Protein AF-A0A8J5MY14-F1 (afdb_monomer_lite)

Foldseek 3Di:
DAEDEPPDDPDPPWDKDKDKDADPDPDPVRRGWIKIWIDTPPWIKIWICDDDPHPPVLVPDWDWDWDADPVVRDIDTDTDRYTYIYTDDDDPPDPPPVVCVVPVVDDPVRVVLVCCCVPNDPVSVVVSVVVQCVVDPDPCSNDPCCVQANPVNLVLCLVVLVCVLVPDDDDPPFAPLLVLLLVLLNPDPDPVSSSVLSSLSLLLRQLLLVLPDDQVCQFPDDLPDCSRPPDGSSSSVCLQVQQWDDDPSTTGGDPVSSVVSLVSSVSSSCVSNVNDDDPVSSCVSNVDDPVVVVVVVVVVD

InterPro domains:
  IPR009668 RNA polymerase I associated factor, A49-like [PF06870] (19-132)
  IPR009668 RNA polymerase I associated factor, A49-like [PF06870] (135-294)
  IPR009668 RNA polymerase I associated factor, A49-like [PTHR14440] (135-290)

Radius of gyration: 32.99 Å; chains: 1; bounding box: 88×39×82 Å

Secondary structure (DSSP, 8-state):
-EEEETTS-PPTT---EEEEEE---S-TTTTT-EEEEEE-SS-EEEEESSSTTS-TTTTT--EEEEEE-TTT--EEEEEE-EEEEEEEPPPP--S-HHHHHHHHSS-HHHHHHHHHHHHS-HHHHHHHHHHHHHH-SSHHHHS-HHHHS-HHHHGGGHHHHHHHHTTPPPPTTS-HHHHHHHHHHHT-S-HHHHHHHHHHHHHHHHHHHHHTS-HHHHHT--TTSSSSTT--HHHHHHHHHHH-EEETTEEE--HHHHHHHHHHHHHHHHHHTTT---HHHHHHHTT--HHHHHHHHHTT-

Organism: Homarus americanus (NCBI:txid6706)

pLDDT: mean 80.28, std 12.72, range [31.98, 94.75]

Sequence (301 aa):
FLVTFANGQPVEGAHLSGTLHQNITRDRRHQHKRILEIETPGLNYDGTNFGKEVSSLSAKQSVFLGILNKATGKMRLIETSSYCVHPVLESTKTTKALLKKSSDLLTFAEKQEAITSAFGSKRAQQSVNRRKLYQASRPEDVYQLESIAPDNFLAYMEDSARELLDGKDPDPKSTLLFKELLAVAKLEEDEENQVRLTCLALYVEYLVTFLNMKGRDIQHMKVKDKNLQGCPPMIKRHILDEYTHNHLNKRVRSSQNEDRAMCCAMVLSLIASKYQLSLSTLLSSLMVTRDKSNLKFQSAR

Structure (mmCIF, N/CA/C/O backbone):
data_AF-A0A8J5MY14-F1
#
_entry.id   AF-A0A8J5MY14-F1
#
loop_
_atom_site.group_PDB
_atom_site.id
_atom_site.type_symbol
_atom_site.label_atom_id
_atom_site.label_alt_id
_atom_site.label_comp_id
_atom_site.label_asym_id
_atom_site.label_entity_id
_atom_site.label_seq_id
_atom_site.pdbx_PDB_ins_code
_atom_site.Cartn_x
_atom_site.Cartn_y
_atom_site.Cartn_z
_atom_site.occupancy
_atom_site.B_iso_or_equiv
_atom_site.auth_seq_id
_atom_site.auth_comp_id
_atom_site.auth_asym_id
_atom_site.auth_atom_id
_atom_site.pdbx_PDB_model_num
ATOM 1 N N . PHE A 1 1 ? 36.583 -2.867 -43.797 1.00 72.69 1 PHE A N 1
ATOM 2 C CA . PHE A 1 1 ? 36.019 -3.219 -42.478 1.00 72.69 1 PHE A CA 1
ATOM 3 C C . PHE A 1 1 ? 35.765 -4.718 -42.461 1.00 72.69 1 PHE A C 1
ATOM 5 O O . PHE A 1 1 ? 35.614 -5.298 -43.528 1.00 72.69 1 PHE A O 1
ATOM 12 N N . LEU A 1 2 ? 35.811 -5.344 -41.289 1.00 80.81 2 LEU A N 1
ATOM 13 C CA . LEU A 1 2 ? 35.534 -6.764 -41.085 1.00 80.81 2 LEU A CA 1
ATOM 14 C C . LEU A 1 2 ? 34.120 -6.900 -40.515 1.00 80.81 2 LEU A C 1
ATOM 16 O O . LEU A 1 2 ? 33.727 -6.092 -39.676 1.00 80.81 2 LEU A O 1
ATOM 20 N N . VAL A 1 3 ? 33.354 -7.872 -40.999 1.00 82.81 3 VAL A N 1
ATOM 21 C CA . VAL A 1 3 ? 31.950 -8.053 -40.621 1.00 82.81 3 VAL A CA 1
ATOM 22 C C . VAL A 1 3 ? 31.755 -9.463 -40.099 1.00 82.81 3 VAL A C 1
ATOM 24 O O . VAL A 1 3 ? 32.137 -10.426 -40.762 1.00 82.81 3 VAL A O 1
ATOM 27 N N . THR A 1 4 ? 31.125 -9.570 -38.938 1.00 85.25 4 THR A N 1
ATO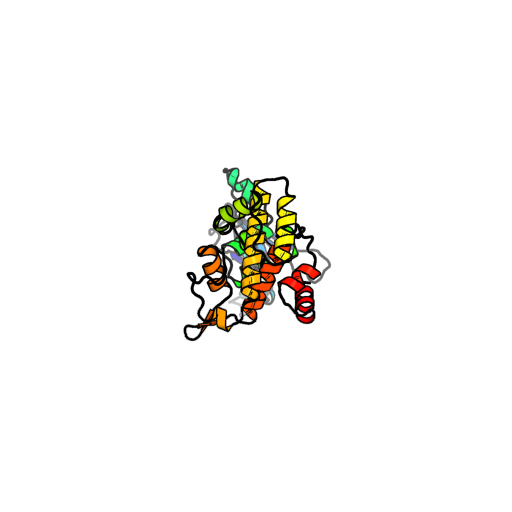M 28 C CA . THR A 1 4 ? 30.641 -10.828 -38.378 1.00 85.25 4 THR A CA 1
ATOM 29 C C . THR A 1 4 ? 29.120 -10.791 -38.380 1.00 85.25 4 THR A C 1
ATOM 31 O O . THR A 1 4 ? 28.527 -9.895 -37.784 1.00 85.25 4 THR A O 1
ATOM 34 N N . PHE A 1 5 ? 28.486 -11.753 -39.042 1.00 85.12 5 PHE A N 1
ATOM 35 C CA . PHE A 1 5 ? 27.031 -11.876 -39.068 1.00 85.12 5 PHE A CA 1
ATOM 36 C C . PHE A 1 5 ? 26.559 -12.666 -37.846 1.00 85.12 5 PHE A C 1
ATOM 38 O O . PHE A 1 5 ? 27.056 -13.759 -37.566 1.00 85.12 5 PHE A O 1
ATOM 45 N N . ALA A 1 6 ? 25.607 -12.111 -37.102 1.00 80.06 6 ALA A N 1
ATOM 46 C CA . ALA A 1 6 ? 24.917 -12.841 -36.053 1.00 80.06 6 ALA A CA 1
ATOM 47 C C . ALA A 1 6 ? 23.881 -13.791 -36.675 1.00 80.06 6 ALA A C 1
ATOM 49 O O . ALA A 1 6 ? 23.175 -13.428 -37.615 1.00 80.06 6 ALA A O 1
ATOM 50 N N . ASN A 1 7 ? 23.753 -14.993 -36.105 1.00 78.12 7 ASN A N 1
ATOM 51 C CA . ASN A 1 7 ? 22.746 -15.997 -36.477 1.00 78.12 7 ASN A CA 1
ATOM 52 C C . ASN A 1 7 ? 22.864 -16.573 -37.904 1.00 78.12 7 ASN A C 1
ATOM 54 O O . ASN A 1 7 ? 21.860 -16.968 -38.491 1.00 78.12 7 ASN A O 1
ATOM 58 N N . GLY A 1 8 ? 24.078 -16.669 -38.449 1.00 72.94 8 GLY A N 1
ATOM 59 C CA . GLY A 1 8 ? 24.342 -17.358 -39.715 1.00 72.94 8 GLY A CA 1
ATOM 60 C C . GLY A 1 8 ? 25.432 -16.681 -40.538 1.00 72.94 8 GLY A C 1
ATOM 61 O O . GLY A 1 8 ? 26.072 -15.739 -40.080 1.00 72.94 8 GLY A O 1
ATOM 62 N N . GLN A 1 9 ? 25.641 -17.168 -41.758 1.00 76.75 9 GLN A N 1
ATOM 63 C CA . GLN A 1 9 ? 26.493 -16.531 -42.761 1.00 76.75 9 GLN A CA 1
ATOM 64 C C . GLN A 1 9 ? 25.669 -16.282 -44.030 1.00 76.75 9 GLN A C 1
ATOM 66 O O . GLN A 1 9 ? 24.779 -17.084 -44.329 1.00 76.75 9 GLN A O 1
ATOM 71 N N . PRO A 1 10 ? 25.933 -15.196 -44.777 1.00 75.31 10 PRO A N 1
ATOM 72 C CA . PRO A 1 10 ? 25.314 -14.998 -46.078 1.00 75.31 10 PRO A CA 1
ATOM 73 C C . PRO A 1 10 ? 25.648 -16.155 -47.023 1.00 75.31 10 PRO A C 1
ATOM 75 O O . PRO A 1 10 ? 26.717 -16.758 -46.920 1.00 75.31 10 PRO A O 1
ATOM 78 N N . VAL A 1 11 ? 24.741 -16.445 -47.955 1.00 75.75 11 VAL A N 1
ATOM 79 C CA . VAL A 1 11 ? 24.935 -17.504 -48.954 1.00 75.75 11 VAL A CA 1
ATOM 80 C C . VAL A 1 11 ? 26.185 -17.209 -49.784 1.00 75.75 11 VAL A C 1
ATOM 82 O O . VAL A 1 11 ? 26.399 -16.080 -50.231 1.00 75.75 11 VAL A O 1
ATOM 85 N N . GLU A 1 12 ? 27.017 -18.228 -49.983 1.00 72.06 12 GLU A N 1
ATOM 86 C CA . GLU A 1 12 ? 28.260 -18.118 -50.741 1.00 72.06 12 GLU A CA 1
ATOM 87 C C . GLU A 1 12 ? 27.964 -17.658 -52.182 1.00 72.06 12 GLU A C 1
ATOM 89 O O . GLU A 1 12 ? 27.142 -18.248 -52.881 1.00 72.06 12 GLU A O 1
ATOM 94 N N . GLY A 1 13 ? 28.579 -16.549 -52.607 1.00 70.00 13 GLY A N 1
ATOM 95 C CA . GLY A 1 13 ? 28.317 -15.922 -53.910 1.00 70.00 13 GLY A CA 1
ATOM 96 C C . GLY A 1 13 ? 27.154 -14.919 -53.948 1.00 70.00 13 GLY A C 1
ATOM 97 O O . GLY A 1 13 ? 26.895 -14.347 -55.006 1.00 70.00 13 GLY A O 1
ATOM 98 N N . ALA A 1 14 ? 26.471 -14.655 -52.827 1.00 75.19 14 ALA A N 1
ATOM 99 C CA . ALA A 1 14 ? 25.468 -13.595 -52.760 1.00 75.19 14 ALA A CA 1
ATOM 100 C C . ALA A 1 14 ? 26.104 -12.209 -52.958 1.00 75.19 14 ALA A C 1
ATOM 102 O O . ALA A 1 14 ? 27.166 -11.903 -52.409 1.00 75.19 14 ALA A O 1
ATOM 103 N N . HIS A 1 15 ? 25.430 -11.344 -53.719 1.00 79.12 15 HIS A N 1
ATOM 104 C CA . HIS A 1 15 ? 25.835 -9.949 -53.827 1.00 79.12 15 HIS A CA 1
ATOM 105 C C . HIS A 1 15 ? 25.500 -9.229 -52.517 1.00 79.12 15 HIS A C 1
ATOM 107 O O . HIS A 1 15 ? 24.331 -9.083 -52.166 1.00 79.12 15 HIS A O 1
ATOM 113 N N . LEU A 1 16 ? 26.538 -8.829 -51.784 1.00 82.44 16 LEU A N 1
ATOM 114 C CA . LEU A 1 16 ? 26.425 -8.041 -50.562 1.00 82.44 16 LEU A CA 1
ATOM 115 C C . LEU A 1 16 ? 26.725 -6.583 -50.903 1.00 82.44 16 LEU A C 1
ATOM 117 O O . LEU A 1 16 ? 27.841 -6.268 -51.324 1.00 82.44 16 LEU A O 1
ATOM 121 N N . SER A 1 17 ? 25.743 -5.707 -50.709 1.00 84.00 17 SER A N 1
ATOM 122 C CA . SER A 1 17 ? 25.947 -4.258 -50.750 1.00 84.00 17 SER A CA 1
ATOM 123 C C . SER A 1 17 ? 26.007 -3.737 -49.321 1.00 84.00 17 SER A C 1
ATOM 125 O O . SER A 1 17 ? 25.250 -4.193 -48.470 1.00 84.00 17 SER A O 1
ATOM 127 N N . GLY A 1 18 ? 26.935 -2.827 -49.028 1.00 84.69 18 GLY A N 1
ATOM 128 C CA . GLY A 1 18 ? 27.126 -2.308 -47.678 1.00 84.69 18 GLY A CA 1
ATOM 129 C C . GLY A 1 18 ? 27.282 -0.796 -47.658 1.00 84.69 18 GLY A C 1
ATOM 130 O O . GLY A 1 18 ? 28.153 -0.258 -48.345 1.00 84.69 18 GLY A O 1
ATOM 131 N N . THR A 1 19 ? 26.499 -0.125 -46.817 1.00 88.50 19 THR A N 1
ATOM 132 C CA . THR A 1 19 ? 26.551 1.324 -46.606 1.00 88.50 19 THR A CA 1
ATOM 133 C C . THR A 1 19 ? 27.098 1.624 -45.213 1.00 88.50 19 THR A C 1
ATOM 135 O O . THR A 1 19 ? 26.605 1.126 -44.203 1.00 88.50 19 THR A O 1
ATOM 138 N N . LEU A 1 20 ? 28.152 2.443 -45.141 1.00 86.81 20 LEU A N 1
ATOM 139 C CA . LEU A 1 20 ? 28.759 2.864 -43.877 1.00 86.81 20 LEU A CA 1
ATOM 140 C C . LEU A 1 20 ? 28.371 4.309 -43.561 1.00 86.81 20 LEU A C 1
ATOM 142 O O . LEU A 1 20 ? 28.872 5.248 -44.181 1.00 86.81 20 LEU A O 1
ATOM 146 N N . HIS A 1 21 ? 27.558 4.493 -42.529 1.00 86.44 21 HIS A N 1
ATOM 147 C CA . HIS A 1 21 ? 27.204 5.803 -42.003 1.00 86.44 21 HIS A CA 1
ATOM 148 C C . HIS A 1 21 ? 28.199 6.219 -40.922 1.00 86.44 21 HIS A C 1
ATOM 150 O O . HIS A 1 21 ? 28.467 5.480 -39.970 1.00 86.44 21 HIS A O 1
ATOM 156 N N . GLN A 1 22 ? 28.747 7.424 -41.055 1.00 83.12 22 GLN A N 1
ATOM 157 C CA . GLN A 1 22 ? 29.682 7.996 -40.090 1.00 83.12 22 GLN A CA 1
ATOM 158 C C . GLN A 1 22 ? 29.102 9.264 -39.477 1.00 83.12 22 GLN A C 1
ATOM 160 O O . GLN A 1 22 ? 28.495 10.084 -40.164 1.00 83.12 22 GLN A O 1
ATOM 165 N N . ASN A 1 23 ? 29.301 9.433 -38.174 1.00 79.56 23 ASN A N 1
ATOM 166 C CA . ASN A 1 23 ? 28.853 10.624 -37.476 1.00 79.56 23 ASN A CA 1
ATOM 167 C C . ASN A 1 23 ? 29.799 11.814 -37.749 1.00 79.56 23 ASN A C 1
ATOM 169 O O . ASN A 1 23 ? 30.994 11.734 -37.479 1.00 79.56 23 ASN A O 1
ATOM 173 N N . ILE A 1 24 ? 29.253 12.927 -38.253 1.00 79.75 24 ILE A N 1
ATOM 174 C CA . ILE A 1 24 ? 30.007 14.133 -38.660 1.00 79.75 24 ILE A CA 1
ATOM 175 C C . ILE A 1 24 ? 30.064 15.188 -37.523 1.00 79.75 24 ILE A C 1
ATOM 177 O O . ILE A 1 24 ? 30.570 16.296 -37.692 1.00 79.75 24 ILE A O 1
ATOM 181 N N . THR A 1 25 ? 29.552 14.880 -36.327 1.00 78.25 25 THR A N 1
ATOM 182 C CA . THR A 1 25 ? 29.465 15.851 -35.221 1.00 78.25 25 THR A CA 1
ATOM 183 C C . THR A 1 25 ? 30.854 16.274 -34.725 1.00 78.25 25 THR A C 1
ATOM 185 O O . THR A 1 25 ? 31.768 15.460 -34.615 1.00 78.25 25 THR A O 1
ATOM 188 N N . ARG A 1 26 ? 30.998 17.555 -34.349 1.00 70.44 26 ARG A N 1
ATOM 189 C CA . ARG A 1 26 ? 32.242 18.127 -33.788 1.00 70.44 26 ARG A CA 1
ATOM 190 C C . ARG A 1 26 ? 32.577 17.643 -32.371 1.00 70.44 26 ARG A C 1
ATOM 192 O O . ARG A 1 26 ? 33.677 17.895 -31.886 1.00 70.44 26 ARG A O 1
ATOM 199 N N . ASP A 1 27 ? 31.644 16.975 -31.695 1.00 73.25 27 ASP A N 1
ATOM 200 C CA . ASP A 1 27 ? 31.877 16.421 -30.366 1.00 73.25 27 ASP A CA 1
ATOM 201 C C . ASP A 1 27 ? 32.759 15.168 -30.459 1.00 73.25 27 ASP A C 1
ATOM 203 O O . ASP A 1 27 ? 32.353 14.122 -30.981 1.00 73.25 27 ASP A O 1
ATOM 207 N N . ARG A 1 28 ? 33.968 15.263 -29.892 1.00 65.06 28 ARG A N 1
ATOM 208 C CA . ARG A 1 28 ? 34.953 14.172 -29.824 1.00 65.06 28 ARG A CA 1
ATOM 209 C C . ARG A 1 28 ? 34.384 12.886 -29.219 1.00 65.06 28 ARG A C 1
ATOM 211 O O . ARG A 1 28 ? 34.843 11.803 -29.565 1.00 65.06 28 ARG A O 1
ATOM 218 N N . ARG A 1 29 ? 33.367 12.971 -28.353 1.00 64.12 29 ARG A N 1
ATOM 219 C CA . ARG A 1 29 ? 32.731 11.792 -27.734 1.00 64.12 29 ARG A CA 1
ATOM 220 C C . ARG A 1 29 ? 31.854 10.995 -28.702 1.00 64.12 29 ARG A C 1
ATOM 222 O O . ARG A 1 29 ? 31.466 9.867 -28.395 1.00 64.12 29 ARG A O 1
ATOM 229 N N . HIS A 1 30 ? 31.473 11.573 -29.838 1.00 68.38 30 HIS A N 1
ATOM 230 C CA . HIS A 1 30 ? 30.531 10.975 -30.791 1.00 68.38 30 HIS A CA 1
ATOM 231 C C . HIS A 1 30 ? 31.095 10.834 -32.205 1.00 68.38 30 HIS A C 1
ATOM 233 O O . HIS A 1 30 ? 30.511 10.119 -33.014 1.00 68.38 30 HIS A O 1
ATOM 239 N N . GLN A 1 31 ? 32.262 11.422 -32.467 1.00 67.12 31 GLN A N 1
ATOM 240 C CA . GLN A 1 31 ? 32.950 11.404 -33.758 1.00 67.12 31 GLN A CA 1
ATOM 241 C C . GLN A 1 31 ? 33.277 9.992 -34.282 1.00 67.12 31 GLN A C 1
ATOM 243 O O . GLN A 1 31 ? 33.350 9.771 -35.487 1.00 67.12 31 GLN A O 1
ATOM 248 N N . HIS A 1 32 ? 33.449 9.009 -33.394 1.00 70.25 32 HIS A N 1
ATOM 249 C CA . HIS A 1 32 ? 33.768 7.628 -33.775 1.00 70.25 32 HIS A CA 1
ATOM 250 C C . HIS A 1 32 ? 32.542 6.712 -33.897 1.00 70.25 32 HIS A C 1
ATOM 252 O O . HIS A 1 32 ? 32.707 5.521 -34.160 1.00 70.25 32 HIS A O 1
ATOM 258 N N . LYS A 1 33 ? 31.321 7.240 -33.727 1.00 79.56 33 LYS A N 1
ATOM 259 C CA . LYS A 1 33 ? 30.085 6.466 -33.893 1.00 79.56 33 LYS A CA 1
ATOM 260 C C . LYS A 1 33 ? 29.837 6.182 -35.372 1.00 79.56 33 LYS A C 1
ATOM 262 O O . LYS A 1 33 ? 29.755 7.107 -36.183 1.00 79.56 33 LYS A O 1
ATOM 267 N N . ARG A 1 34 ? 29.721 4.902 -35.710 1.00 83.31 34 ARG A N 1
ATOM 268 C CA . ARG A 1 34 ? 29.511 4.398 -37.066 1.00 83.31 34 ARG A CA 1
ATOM 269 C C . ARG A 1 34 ? 28.417 3.338 -37.068 1.00 83.31 34 ARG A C 1
ATOM 271 O O . ARG A 1 34 ? 28.304 2.565 -36.115 1.00 83.31 34 ARG A O 1
ATOM 278 N N . ILE A 1 35 ? 27.639 3.326 -38.142 1.00 86.81 35 ILE A N 1
ATOM 279 C CA . ILE A 1 35 ? 26.590 2.340 -38.410 1.00 86.81 35 ILE A CA 1
ATOM 280 C C . ILE A 1 35 ? 26.918 1.702 -39.754 1.00 86.81 35 ILE A C 1
ATOM 282 O O . ILE A 1 35 ? 27.208 2.417 -40.712 1.00 86.81 35 ILE A O 1
ATOM 286 N N . LEU A 1 36 ? 26.916 0.378 -39.805 1.00 87.38 36 LEU A N 1
ATOM 287 C CA . LEU A 1 36 ? 27.081 -0.396 -41.022 1.00 87.38 36 LEU A CA 1
ATOM 288 C C . LEU A 1 36 ? 25.749 -1.066 -41.343 1.00 87.38 36 LEU A C 1
ATOM 290 O O . LEU A 1 36 ? 25.237 -1.822 -40.523 1.00 87.38 36 LEU A O 1
ATOM 294 N N . GLU A 1 37 ? 25.225 -0.794 -42.526 1.00 89.62 37 GLU A N 1
ATOM 295 C CA . GLU A 1 37 ? 24.048 -1.452 -43.078 1.00 89.62 37 GLU A CA 1
ATOM 296 C C . GLU A 1 37 ? 24.497 -2.357 -44.221 1.00 89.62 37 GLU A C 1
ATOM 298 O O . GLU A 1 37 ? 25.334 -1.958 -45.033 1.00 89.62 37 GLU A O 1
ATOM 303 N N . ILE A 1 38 ? 24.001 -3.590 -44.254 1.00 88.38 38 ILE A N 1
ATOM 304 C CA . ILE A 1 38 ? 24.310 -4.570 -45.293 1.00 88.38 38 ILE A CA 1
ATOM 305 C C . ILE A 1 38 ? 23.001 -5.078 -45.870 1.00 88.38 38 ILE A C 1
ATOM 307 O O . ILE A 1 38 ? 22.198 -5.701 -45.176 1.00 88.38 38 ILE A O 1
ATOM 311 N N . GLU A 1 39 ? 22.827 -4.847 -47.160 1.00 85.94 39 GLU A N 1
ATOM 312 C CA . GLU A 1 39 ? 21.693 -5.317 -47.933 1.00 85.94 39 GLU A CA 1
ATOM 313 C C . GLU A 1 39 ? 22.050 -6.657 -48.575 1.00 85.94 39 GLU A C 1
ATOM 315 O O . GLU A 1 39 ? 23.078 -6.805 -49.250 1.00 85.94 39 GLU A O 1
ATOM 320 N N . THR A 1 40 ? 21.187 -7.647 -48.359 1.00 82.94 40 THR A N 1
ATOM 321 C CA . THR A 1 40 ? 21.233 -8.935 -49.054 1.00 82.94 40 THR A CA 1
ATOM 322 C C . THR A 1 40 ? 19.898 -9.167 -49.766 1.00 82.94 40 THR A C 1
ATOM 324 O O . THR A 1 40 ? 18.894 -8.583 -49.359 1.00 82.94 40 THR A O 1
ATOM 327 N N . PRO A 1 41 ? 19.823 -10.041 -50.789 1.00 78.81 41 PRO A N 1
ATOM 328 C CA . PRO A 1 41 ? 18.595 -10.239 -51.568 1.00 78.81 41 PRO A CA 1
ATOM 329 C C . PRO A 1 41 ? 17.345 -10.628 -50.762 1.00 78.81 41 PRO A C 1
ATOM 331 O O . PRO A 1 41 ? 16.236 -10.459 -51.259 1.00 78.81 41 PRO A O 1
ATOM 334 N N . GLY A 1 42 ? 17.506 -11.182 -49.555 1.00 76.12 42 GLY A N 1
ATOM 335 C CA . GLY A 1 42 ? 16.386 -11.627 -48.720 1.00 76.12 42 GLY A CA 1
ATOM 336 C C . GLY A 1 42 ? 16.291 -10.972 -47.344 1.00 76.12 42 GLY A C 1
ATOM 337 O O . GLY A 1 42 ? 15.268 -11.137 -46.685 1.00 76.12 42 GLY A O 1
ATOM 338 N N . LEU A 1 43 ? 17.335 -10.279 -46.876 1.00 82.56 43 LEU A N 1
ATOM 339 C CA . LEU A 1 43 ? 17.375 -9.737 -45.518 1.00 82.56 43 LEU A CA 1
ATOM 340 C C . LEU A 1 43 ? 18.382 -8.594 -45.388 1.00 82.56 43 LEU A C 1
ATOM 342 O O . LEU A 1 43 ? 19.498 -8.679 -45.905 1.00 82.56 43 LEU A O 1
ATOM 346 N N . ASN A 1 44 ? 18.013 -7.567 -44.633 1.00 87.19 44 ASN A N 1
ATOM 347 C CA . ASN A 1 44 ? 18.917 -6.477 -44.290 1.00 87.19 44 ASN A CA 1
ATOM 348 C C . ASN A 1 44 ? 19.564 -6.748 -42.937 1.00 87.19 44 ASN A C 1
ATOM 350 O O . ASN A 1 44 ? 18.944 -7.323 -42.042 1.00 87.19 44 ASN A O 1
ATOM 354 N N . TYR A 1 45 ? 20.813 -6.332 -42.790 1.00 87.88 45 TYR A N 1
ATOM 355 C CA . TYR A 1 45 ? 21.558 -6.452 -41.549 1.00 87.88 45 TYR A CA 1
ATOM 356 C C . TYR A 1 45 ? 22.072 -5.086 -41.119 1.00 87.88 45 TYR A C 1
ATOM 358 O O . TYR A 1 45 ? 22.594 -4.340 -41.946 1.00 87.88 45 TYR A O 1
ATOM 366 N N . ASP A 1 46 ? 21.993 -4.786 -39.828 1.00 88.56 46 ASP A N 1
ATOM 367 C CA . ASP A 1 46 ? 22.544 -3.567 -39.254 1.00 88.56 46 ASP A CA 1
ATOM 368 C C . ASP A 1 46 ? 23.551 -3.875 -38.143 1.00 88.56 46 ASP A C 1
ATOM 370 O O . ASP A 1 46 ? 23.474 -4.865 -37.419 1.00 88.56 46 ASP A O 1
ATOM 374 N N . GLY A 1 47 ? 24.579 -3.044 -38.040 1.00 86.12 47 GLY A N 1
ATOM 375 C CA . GLY A 1 47 ? 25.602 -3.166 -37.014 1.00 86.12 47 GLY A CA 1
ATOM 376 C C . GLY A 1 47 ? 26.066 -1.801 -36.558 1.00 86.12 47 GLY A C 1
ATOM 377 O O . GLY A 1 47 ? 26.281 -0.890 -37.357 1.00 86.12 47 GLY A O 1
ATOM 378 N N . THR A 1 48 ? 26.265 -1.654 -35.254 1.00 85.06 48 THR A N 1
ATOM 379 C CA . THR A 1 48 ? 26.758 -0.412 -34.656 1.00 85.06 48 THR A CA 1
ATOM 380 C C . THR A 1 48 ? 28.035 -0.674 -33.870 1.00 85.06 48 THR A C 1
ATOM 382 O O . THR A 1 48 ? 28.259 -1.767 -33.356 1.00 85.06 48 THR A O 1
ATOM 385 N N . ASN A 1 49 ? 28.909 0.331 -33.782 1.00 77.44 49 ASN A N 1
ATOM 386 C CA . ASN A 1 49 ? 30.116 0.271 -32.946 1.00 77.44 49 ASN A CA 1
ATOM 387 C C . ASN A 1 49 ? 29.965 1.039 -31.616 1.00 77.44 49 ASN A C 1
ATOM 389 O O . ASN A 1 49 ? 30.951 1.307 -30.930 1.00 77.44 49 ASN A O 1
ATOM 393 N N . PHE A 1 50 ? 28.736 1.414 -31.255 1.00 72.69 50 PHE A N 1
ATOM 394 C CA . PHE A 1 50 ? 28.390 2.146 -30.041 1.00 72.69 50 PHE A CA 1
ATOM 395 C C . PHE A 1 50 ? 27.094 1.602 -29.429 1.00 72.69 50 PHE A C 1
ATOM 397 O O . PHE A 1 50 ? 26.280 1.006 -30.116 1.00 72.69 50 PHE A O 1
ATOM 404 N N . GLY A 1 51 ? 26.859 1.872 -28.145 1.00 70.81 51 GLY A N 1
ATOM 405 C CA . GLY A 1 51 ? 25.651 1.420 -27.446 1.00 70.81 51 GLY A CA 1
ATOM 406 C C . GLY A 1 51 ? 25.912 0.239 -26.514 1.00 70.81 51 GLY A C 1
ATOM 407 O O . GLY A 1 51 ? 27.046 -0.204 -26.356 1.00 70.81 51 GLY A O 1
ATOM 408 N N . LYS A 1 52 ? 24.859 -0.222 -25.828 1.00 62.12 52 LYS A N 1
ATOM 409 C CA . LYS A 1 52 ? 24.958 -1.254 -24.778 1.00 62.12 52 LYS A CA 1
ATOM 410 C C . LYS A 1 52 ? 25.183 -2.666 -25.325 1.00 62.12 52 LYS A C 1
ATOM 412 O O . LYS A 1 52 ? 25.632 -3.524 -24.576 1.00 62.12 52 LYS A O 1
ATOM 417 N N . GLU A 1 53 ? 24.865 -2.886 -26.597 1.00 60.44 53 GLU A N 1
ATOM 418 C CA . GLU A 1 53 ? 24.979 -4.192 -27.259 1.00 60.44 53 GLU A CA 1
ATOM 419 C C . GLU A 1 53 ? 26.384 -4.459 -27.808 1.00 60.44 53 GLU A C 1
ATOM 421 O O . GLU A 1 53 ? 26.750 -5.599 -28.082 1.00 60.44 53 GLU A O 1
ATOM 426 N N . VAL A 1 54 ? 27.213 -3.419 -27.910 1.00 64.31 54 VAL A N 1
ATOM 427 C CA . VAL A 1 54 ? 28.596 -3.557 -28.357 1.00 64.31 54 VAL A CA 1
ATOM 428 C C . VAL A 1 54 ? 29.444 -4.048 -27.197 1.00 64.31 54 VAL A C 1
ATOM 430 O O . VAL A 1 54 ? 29.523 -3.404 -26.147 1.00 64.31 54 VAL A O 1
ATOM 433 N N . SER A 1 55 ? 30.100 -5.194 -27.390 1.00 58.19 55 SER A N 1
ATOM 434 C CA . SER A 1 55 ? 31.000 -5.748 -26.382 1.00 58.19 55 SER A CA 1
ATOM 435 C C . SER A 1 55 ? 32.058 -4.705 -25.990 1.00 58.19 55 SER A C 1
ATOM 437 O O . SER A 1 55 ? 32.679 -4.063 -26.843 1.00 58.19 55 SER A O 1
ATOM 439 N N . SER A 1 56 ? 32.284 -4.523 -24.686 1.00 54.78 56 SER A N 1
ATOM 440 C CA . SER A 1 56 ? 33.257 -3.544 -24.168 1.00 54.78 56 SER A CA 1
ATOM 441 C C . SER A 1 56 ? 34.695 -3.810 -24.641 1.00 54.78 56 SER A C 1
ATOM 443 O O . SER A 1 56 ? 35.537 -2.911 -24.598 1.00 54.78 56 SER A O 1
ATOM 445 N N . LEU A 1 57 ? 34.960 -5.030 -25.119 1.00 51.28 57 LEU A N 1
ATOM 446 C CA . LEU A 1 57 ? 36.216 -5.480 -25.713 1.00 51.28 57 LEU A CA 1
ATOM 447 C C . LEU A 1 57 ? 36.422 -4.906 -27.124 1.00 51.28 57 LEU A C 1
ATOM 449 O O . LEU A 1 57 ? 37.502 -4.396 -27.415 1.00 51.28 57 LEU A O 1
ATOM 453 N N . SER A 1 58 ? 35.386 -4.896 -27.970 1.00 55.16 58 SER A N 1
ATOM 454 C CA . SER A 1 58 ? 35.473 -4.362 -29.339 1.00 55.16 58 SER A CA 1
ATOM 455 C C . SER A 1 58 ? 35.697 -2.847 -29.385 1.00 55.16 58 SER A C 1
ATOM 457 O O . SER A 1 58 ? 36.288 -2.347 -30.335 1.00 55.16 58 SER A O 1
ATOM 459 N N . ALA A 1 59 ? 35.281 -2.106 -28.353 1.00 57.22 59 ALA A N 1
ATOM 460 C CA . ALA A 1 59 ? 35.454 -0.652 -28.293 1.00 57.22 59 ALA A CA 1
ATOM 461 C C . ALA A 1 59 ? 36.899 -0.194 -27.990 1.00 57.22 59 ALA A C 1
ATOM 463 O O . ALA A 1 59 ? 37.209 0.982 -28.170 1.00 57.22 59 ALA A O 1
ATOM 464 N N . LYS A 1 60 ? 37.779 -1.087 -27.505 1.00 58.62 60 LYS A N 1
ATOM 465 C CA . LYS A 1 60 ? 39.159 -0.756 -27.085 1.00 58.62 60 LYS A CA 1
ATOM 466 C C . LYS A 1 60 ? 40.252 -1.488 -27.871 1.00 58.62 60 LYS A C 1
ATOM 468 O O . LYS A 1 60 ? 41.428 -1.277 -27.591 1.00 58.62 60 LYS A O 1
ATOM 473 N N . GLN A 1 61 ? 39.889 -2.356 -28.812 1.00 64.75 61 GLN A N 1
ATOM 474 C CA . GLN A 1 61 ? 40.841 -3.159 -29.578 1.00 64.75 61 GLN A CA 1
ATOM 475 C C . GLN A 1 61 ? 40.974 -2.630 -31.009 1.00 64.75 61 GLN A C 1
ATOM 477 O O . GLN A 1 61 ? 39.993 -2.573 -31.748 1.00 64.75 61 GLN A O 1
ATOM 482 N N . SER A 1 62 ? 42.197 -2.280 -31.412 1.00 70.19 62 SER A N 1
ATOM 483 C CA . SER A 1 62 ? 42.533 -2.029 -32.817 1.00 70.19 62 SER A CA 1
ATOM 484 C C . SER A 1 62 ? 42.742 -3.363 -33.530 1.00 70.19 62 SER A C 1
ATOM 486 O O . SER A 1 62 ? 43.585 -4.163 -33.122 1.00 70.19 62 SER A O 1
ATOM 488 N N . VAL A 1 63 ? 41.972 -3.614 -34.589 1.00 78.12 63 VAL A N 1
ATOM 489 C CA . VAL A 1 63 ? 42.091 -4.826 -35.408 1.00 78.12 63 VAL A CA 1
ATOM 490 C C . VAL A 1 63 ? 42.932 -4.503 -36.639 1.00 78.12 63 VAL A C 1
ATOM 492 O O . VAL A 1 63 ? 42.681 -3.519 -37.331 1.00 78.12 63 VAL A O 1
ATOM 495 N N . PHE A 1 64 ? 43.919 -5.346 -36.940 1.00 83.56 64 PHE A N 1
ATOM 496 C CA . PHE A 1 64 ? 44.752 -5.217 -38.134 1.00 83.56 64 PHE A CA 1
ATOM 497 C C . PHE A 1 64 ? 44.582 -6.443 -39.028 1.00 83.56 64 PHE A C 1
ATOM 499 O O . PHE A 1 64 ? 44.684 -7.578 -38.569 1.00 83.56 64 PHE A O 1
ATOM 506 N N . LEU A 1 65 ? 44.351 -6.213 -40.318 1.00 87.19 65 LEU A N 1
ATOM 507 C CA . LEU A 1 65 ? 44.375 -7.244 -41.346 1.00 87.19 65 LEU A CA 1
ATOM 508 C C . LEU A 1 65 ? 45.800 -7.358 -41.897 1.00 87.19 65 LEU A C 1
ATOM 510 O O . LEU A 1 65 ? 46.310 -6.417 -42.507 1.00 87.19 65 LEU A O 1
ATOM 514 N N . GLY A 1 66 ? 46.445 -8.501 -41.674 1.00 88.94 66 GLY A N 1
ATOM 515 C CA . GLY A 1 66 ? 47.773 -8.804 -42.207 1.00 88.94 66 GLY A CA 1
ATOM 516 C C . GLY A 1 66 ? 47.688 -9.548 -43.538 1.00 88.94 66 GLY A C 1
ATOM 517 O O . GLY A 1 66 ? 47.183 -10.665 -43.587 1.00 88.94 66 GLY A O 1
ATOM 518 N N . ILE A 1 67 ? 48.216 -8.960 -44.612 1.00 92.19 67 ILE A N 1
ATOM 519 C CA . ILE A 1 67 ? 48.384 -9.620 -45.913 1.00 92.19 67 ILE A CA 1
ATOM 520 C C . ILE A 1 67 ? 49.860 -9.990 -46.069 1.00 92.19 67 ILE A C 1
ATOM 522 O O . ILE A 1 67 ? 50.708 -9.115 -46.255 1.00 92.19 67 ILE A O 1
ATOM 526 N N . LEU A 1 68 ? 50.173 -11.284 -45.978 1.00 91.94 68 LEU A N 1
ATOM 527 C CA . LEU A 1 68 ? 51.534 -11.812 -46.101 1.00 91.94 68 LEU A CA 1
ATOM 528 C C . LEU A 1 68 ? 51.813 -12.277 -47.533 1.00 91.94 68 LEU A C 1
ATOM 530 O O . LEU A 1 68 ? 51.155 -13.184 -48.042 1.00 91.94 68 LEU A O 1
ATOM 534 N N . ASN A 1 69 ? 52.843 -11.714 -48.161 1.00 93.38 69 ASN A N 1
ATOM 535 C CA . ASN A 1 69 ? 53.361 -12.241 -49.415 1.00 93.38 69 ASN A CA 1
ATOM 536 C C . ASN A 1 69 ? 54.393 -13.342 -49.122 1.00 93.38 69 ASN A C 1
ATOM 538 O O . ASN A 1 69 ? 55.527 -13.058 -48.738 1.00 93.38 69 ASN A O 1
ATOM 542 N N . LYS A 1 70 ? 53.998 -14.602 -49.345 1.00 92.75 70 LYS A N 1
ATOM 543 C CA . LYS A 1 70 ? 54.833 -15.788 -49.080 1.00 92.75 70 LYS A CA 1
ATOM 544 C C . LYS A 1 70 ? 56.139 -15.820 -49.885 1.00 92.75 70 LYS A C 1
ATOM 546 O O . LYS A 1 70 ? 57.115 -16.368 -49.394 1.00 92.75 70 LYS A O 1
ATOM 551 N N . ALA A 1 71 ? 56.174 -15.229 -51.083 1.00 90.12 71 ALA A N 1
ATOM 552 C CA . ALA A 1 71 ? 57.358 -15.234 -51.947 1.00 90.12 71 ALA A CA 1
ATOM 553 C C . ALA A 1 71 ? 58.413 -14.195 -51.530 1.00 90.12 71 ALA A C 1
ATOM 555 O O . ALA A 1 71 ? 59.602 -14.411 -51.728 1.00 90.12 71 ALA A O 1
ATOM 556 N N . THR A 1 72 ? 57.992 -13.065 -50.950 1.00 90.62 72 THR A N 1
ATOM 557 C CA . THR A 1 72 ? 58.908 -11.978 -50.538 1.00 90.62 72 THR A CA 1
ATOM 558 C C . THR A 1 72 ? 59.132 -11.902 -49.028 1.00 90.62 72 THR A C 1
ATOM 560 O O . THR A 1 72 ? 59.965 -11.118 -48.580 1.00 90.62 72 THR A O 1
ATOM 563 N N . GLY A 1 73 ? 58.363 -12.652 -48.232 1.00 91.44 73 GLY A N 1
ATOM 564 C CA . GLY A 1 73 ? 58.394 -12.612 -46.767 1.00 91.44 73 GLY A CA 1
ATOM 565 C C . GLY A 1 73 ? 57.850 -11.315 -46.152 1.00 91.44 73 GLY A C 1
ATOM 566 O O . GLY A 1 73 ? 57.882 -11.153 -44.936 1.00 91.44 73 GLY A O 1
ATOM 567 N N . LYS A 1 74 ? 57.346 -10.376 -46.965 1.00 91.50 74 LYS A N 1
ATOM 568 C CA . LYS A 1 74 ? 56.850 -9.074 -46.500 1.00 91.50 74 LYS A CA 1
ATOM 569 C C . LYS A 1 74 ? 55.362 -9.136 -46.156 1.00 91.50 74 LYS A C 1
ATOM 571 O O . LYS A 1 74 ? 54.560 -9.682 -46.916 1.00 91.50 74 LYS A O 1
ATOM 576 N N . MET A 1 75 ? 54.992 -8.515 -45.038 1.00 92.81 75 MET A N 1
ATOM 577 C CA . MET A 1 75 ? 53.612 -8.401 -44.562 1.00 92.81 75 MET A CA 1
ATOM 578 C C . MET A 1 75 ? 53.129 -6.952 -44.649 1.00 92.81 75 MET A C 1
ATOM 580 O O . MET A 1 75 ? 53.817 -6.035 -44.206 1.00 92.81 75 MET A O 1
ATOM 584 N N . ARG A 1 76 ? 51.930 -6.742 -45.197 1.00 91.69 76 ARG A N 1
ATOM 585 C CA . ARG A 1 76 ? 51.221 -5.457 -45.156 1.00 91.69 76 ARG A CA 1
ATOM 586 C C . ARG A 1 76 ? 50.142 -5.523 -44.083 1.00 91.69 76 ARG A C 1
ATOM 588 O O . ARG A 1 76 ? 49.286 -6.397 -44.149 1.00 91.69 76 ARG A O 1
ATOM 595 N N . LEU A 1 77 ? 50.184 -4.605 -43.122 1.00 89.44 77 LEU A N 1
ATOM 596 C CA . LEU A 1 77 ? 49.159 -4.454 -42.089 1.00 89.44 77 LEU A CA 1
ATOM 597 C C . LEU A 1 77 ? 48.196 -3.338 -42.492 1.00 89.44 77 LEU A C 1
ATOM 599 O O . LEU A 1 77 ? 48.630 -2.240 -42.837 1.00 89.44 77 LEU A O 1
ATOM 603 N N . ILE A 1 78 ? 46.898 -3.623 -42.453 1.00 87.19 78 ILE A N 1
ATOM 604 C CA . ILE A 1 78 ? 45.828 -2.664 -42.730 1.00 87.19 78 ILE A CA 1
ATOM 605 C C . ILE A 1 78 ? 44.973 -2.550 -41.473 1.00 87.19 78 ILE A C 1
ATOM 607 O O . ILE A 1 78 ? 44.339 -3.525 -41.071 1.00 87.19 78 ILE A O 1
ATOM 611 N N . GLU A 1 79 ? 44.948 -1.375 -40.848 1.00 81.56 79 GLU A N 1
ATOM 612 C CA . GLU A 1 79 ? 44.030 -1.112 -39.737 1.00 81.56 79 GLU A CA 1
ATOM 613 C C . GLU A 1 79 ? 42.579 -1.206 -40.233 1.00 81.56 79 GLU A C 1
ATOM 615 O O . GLU A 1 79 ? 42.201 -0.600 -41.238 1.00 81.56 79 GLU A O 1
ATOM 620 N N . THR A 1 80 ? 41.758 -2.001 -39.550 1.00 80.25 80 THR A N 1
ATOM 621 C CA . THR A 1 80 ? 40.366 -2.254 -39.922 1.00 80.25 80 THR A CA 1
ATOM 622 C C . THR A 1 80 ? 39.467 -2.161 -38.695 1.00 80.25 80 THR A C 1
ATOM 624 O O . THR A 1 80 ? 39.875 -2.404 -37.565 1.00 80.25 80 THR A O 1
ATOM 627 N N . SER A 1 81 ? 38.207 -1.806 -38.922 1.00 76.69 81 SER A N 1
ATOM 628 C CA . SER A 1 81 ? 37.165 -1.865 -37.892 1.00 76.69 81 SER A CA 1
ATOM 629 C C . SER A 1 81 ? 36.376 -3.157 -38.054 1.00 76.69 81 SER A C 1
ATOM 631 O O . SER A 1 81 ? 36.081 -3.541 -39.187 1.00 76.69 81 SER A O 1
ATOM 633 N N . SER A 1 82 ? 36.059 -3.814 -36.939 1.00 78.50 82 SER A N 1
ATOM 634 C CA . SER A 1 82 ? 35.191 -4.993 -36.897 1.00 78.50 82 SER A CA 1
ATOM 635 C C . SER A 1 82 ? 33.773 -4.585 -36.492 1.00 78.50 82 SER A C 1
ATOM 637 O O . SER A 1 82 ? 33.616 -3.811 -35.547 1.00 78.50 82 SER A O 1
ATOM 639 N N . TYR A 1 83 ? 32.762 -5.089 -37.198 1.00 80.50 83 TYR A N 1
ATOM 640 C CA . TYR A 1 83 ? 31.343 -4.868 -36.914 1.00 80.50 83 TYR A CA 1
ATOM 641 C C . TYR A 1 83 ? 30.644 -6.213 -36.737 1.00 80.50 83 TYR A C 1
ATOM 643 O O . TYR A 1 83 ? 30.787 -7.101 -37.575 1.00 80.50 83 TYR A O 1
ATOM 651 N N . CYS A 1 84 ? 29.867 -6.350 -35.665 1.00 82.38 84 CYS A N 1
ATOM 652 C CA . CYS A 1 84 ? 28.886 -7.422 -35.544 1.00 82.38 84 CYS A CA 1
ATOM 653 C C . CYS A 1 84 ? 27.558 -6.892 -36.084 1.00 82.38 84 CYS A C 1
ATOM 655 O O . CYS A 1 84 ? 27.092 -5.856 -35.608 1.00 82.38 84 CYS A O 1
ATOM 657 N N . VAL A 1 85 ? 26.997 -7.558 -37.092 1.00 86.19 85 VAL A N 1
ATOM 658 C CA . VAL A 1 85 ? 25.732 -7.162 -37.723 1.00 86.19 85 VAL A CA 1
ATOM 659 C C . VAL A 1 85 ? 24.626 -8.153 -37.374 1.00 86.19 85 VAL A C 1
ATOM 661 O O . VAL A 1 85 ? 24.858 -9.364 -37.333 1.00 86.19 85 VAL A O 1
ATOM 664 N N . HIS A 1 86 ? 23.426 -7.643 -37.126 1.00 86.19 86 HIS A N 1
ATOM 665 C CA . HIS A 1 86 ? 22.245 -8.404 -36.739 1.00 86.19 86 HIS A CA 1
ATOM 666 C C . HIS A 1 86 ? 21.173 -8.316 -37.828 1.00 86.19 86 HIS A C 1
ATOM 668 O O . HIS A 1 86 ? 21.094 -7.304 -38.518 1.00 86.19 86 HIS A O 1
ATOM 674 N N . PRO A 1 87 ? 20.367 -9.372 -38.027 1.00 86.00 87 PRO A N 1
ATOM 675 C CA . PRO A 1 87 ? 19.291 -9.338 -39.006 1.00 86.00 87 PRO A CA 1
ATOM 676 C C . PRO A 1 87 ? 18.205 -8.347 -38.577 1.00 86.00 87 PRO A C 1
ATOM 678 O O . PRO A 1 87 ? 17.616 -8.485 -37.502 1.00 86.00 87 PRO A O 1
ATOM 681 N N . VAL A 1 88 ? 17.903 -7.388 -39.446 1.00 84.25 88 VAL A N 1
ATOM 682 C CA . VAL A 1 88 ? 16.796 -6.450 -39.277 1.00 84.25 88 VAL A CA 1
ATOM 683 C C . VAL A 1 88 ? 15.525 -7.145 -39.741 1.00 84.25 88 VAL A C 1
ATOM 685 O O . VAL A 1 88 ? 15.258 -7.286 -40.934 1.00 84.25 88 VAL A O 1
ATOM 688 N N . LEU A 1 89 ? 14.736 -7.614 -38.779 1.00 79.81 89 LEU A N 1
ATOM 689 C CA . LEU A 1 89 ? 13.412 -8.158 -39.049 1.00 79.81 89 LEU A CA 1
ATOM 690 C C . LEU A 1 89 ? 12.419 -7.002 -39.130 1.00 79.81 89 LEU A C 1
ATOM 692 O O . LEU A 1 89 ? 12.250 -6.255 -38.163 1.00 79.81 89 LEU A O 1
ATOM 696 N N . GLU A 1 90 ? 11.727 -6.866 -40.261 1.00 71.88 90 GLU A N 1
ATOM 697 C CA . GLU A 1 90 ? 10.591 -5.955 -40.325 1.00 71.88 90 GLU A CA 1
ATOM 698 C C . GLU A 1 90 ? 9.570 -6.355 -39.260 1.00 71.88 90 GLU A C 1
ATOM 700 O O . GLU A 1 90 ? 9.165 -7.516 -39.154 1.00 71.88 90 GLU A O 1
ATOM 705 N N . SER A 1 91 ? 9.148 -5.384 -38.449 1.00 63.19 91 SER A N 1
ATOM 706 C CA . SER A 1 91 ? 8.111 -5.618 -37.450 1.00 63.19 91 SER A CA 1
ATOM 707 C C . SER A 1 91 ? 6.870 -6.199 -38.132 1.00 63.19 91 SER A C 1
ATOM 709 O O . SER A 1 91 ? 6.260 -5.558 -38.993 1.00 63.19 91 SER A O 1
ATOM 711 N N . THR A 1 92 ? 6.498 -7.427 -37.766 1.00 55.69 92 THR A N 1
ATOM 712 C CA . THR A 1 92 ? 5.308 -8.075 -38.315 1.00 55.69 92 THR A CA 1
ATOM 713 C C . THR A 1 92 ? 4.104 -7.192 -38.018 1.00 55.69 92 THR A C 1
ATOM 715 O O . THR A 1 92 ? 3.752 -6.978 -36.856 1.00 55.69 92 THR A O 1
ATOM 718 N N . LYS A 1 93 ? 3.457 -6.668 -39.062 1.00 56.03 93 LYS A N 1
ATOM 719 C CA . LYS A 1 93 ? 2.194 -5.941 -38.925 1.00 56.03 93 LYS A CA 1
ATOM 720 C C . LYS A 1 93 ? 1.129 -6.943 -38.485 1.00 56.03 93 LYS A C 1
ATOM 722 O O . LYS A 1 93 ? 0.511 -7.608 -39.308 1.00 56.03 93 LYS A O 1
ATOM 727 N N . THR A 1 94 ? 0.926 -7.070 -37.178 1.00 54.06 94 THR A N 1
ATOM 728 C CA . THR A 1 94 ? -0.093 -7.955 -36.613 1.00 54.06 94 THR A CA 1
ATOM 729 C C . THR A 1 94 ? -1.471 -7.557 -37.151 1.00 54.06 94 THR A C 1
ATOM 731 O O . THR A 1 94 ? -1.889 -6.405 -37.020 1.00 54.06 94 THR A O 1
ATOM 734 N N . THR A 1 95 ? -2.190 -8.509 -37.747 1.00 59.94 95 THR A N 1
ATOM 735 C CA . THR A 1 95 ? -3.562 -8.334 -38.265 1.00 59.94 95 THR A CA 1
ATOM 736 C C . THR A 1 95 ? -4.617 -8.281 -37.155 1.00 59.94 95 THR A C 1
ATOM 738 O O . THR A 1 95 ? -5.747 -7.857 -37.381 1.00 59.94 95 THR A O 1
ATOM 741 N N . LYS A 1 96 ? -4.256 -8.661 -35.924 1.00 64.38 96 LYS A N 1
ATOM 742 C CA . LYS A 1 96 ? -5.125 -8.573 -34.743 1.00 64.38 96 LYS A CA 1
ATOM 743 C C . LYS A 1 96 ? -5.090 -7.165 -34.138 1.00 64.38 96 LYS A C 1
ATOM 745 O O . LYS A 1 96 ? -4.174 -6.821 -33.392 1.00 64.38 96 LYS A O 1
ATOM 750 N N . ALA A 1 97 ? -6.133 -6.381 -34.408 1.00 61.59 97 ALA A N 1
ATOM 751 C CA . ALA A 1 97 ? -6.307 -5.005 -33.925 1.00 61.59 97 ALA A CA 1
ATOM 752 C C . ALA A 1 97 ? -6.225 -4.849 -32.389 1.00 61.59 97 ALA A C 1
ATOM 754 O O . ALA A 1 97 ? -5.782 -3.812 -31.899 1.00 61.59 97 ALA A O 1
ATOM 755 N N . LEU A 1 98 ? -6.606 -5.882 -31.628 1.00 59.84 98 LEU A N 1
ATOM 756 C CA . LEU A 1 98 ? -6.557 -5.879 -30.160 1.00 59.84 98 LEU A CA 1
ATOM 757 C C . LEU A 1 98 ? -5.122 -5.859 -29.606 1.00 59.84 98 LEU A C 1
ATOM 759 O O . LEU A 1 98 ? -4.866 -5.173 -28.622 1.00 59.84 98 LEU A O 1
ATOM 763 N N . LEU A 1 99 ? -4.177 -6.543 -30.263 1.00 56.97 99 LEU A N 1
ATOM 764 C CA . LEU A 1 99 ? -2.771 -6.573 -29.835 1.00 56.97 99 LEU A CA 1
ATOM 765 C C . LEU A 1 99 ? -2.044 -5.265 -30.170 1.00 56.97 99 LEU A C 1
ATOM 767 O O . LEU A 1 99 ? -1.239 -4.799 -29.365 1.00 56.97 99 LEU A O 1
ATOM 771 N N . LYS A 1 100 ? -2.392 -4.636 -31.302 1.00 57.44 100 LYS A N 1
ATOM 772 C CA . LYS A 1 100 ? -1.894 -3.304 -31.683 1.00 57.44 100 LYS A CA 1
ATOM 773 C C . LYS A 1 100 ? -2.265 -2.228 -30.667 1.00 57.44 100 LYS A C 1
ATOM 775 O O . LYS A 1 100 ? -1.419 -1.434 -30.279 1.00 57.44 100 LYS A O 1
ATOM 780 N N . LYS A 1 101 ? -3.509 -2.231 -30.172 1.00 58.22 101 LYS A N 1
ATOM 781 C CA . LYS A 1 101 ? -3.938 -1.262 -29.150 1.00 58.22 101 LYS A CA 1
ATOM 782 C C . LYS A 1 101 ? -3.116 -1.381 -27.862 1.00 58.22 101 LYS A C 1
ATOM 784 O O . LYS A 1 101 ? -2.735 -0.364 -27.305 1.00 58.22 101 LYS A O 1
ATOM 789 N N . SER A 1 102 ? -2.784 -2.594 -27.416 1.00 57.09 102 SER A N 1
ATOM 790 C CA . SER A 1 102 ? -1.935 -2.782 -26.228 1.00 57.09 102 SER A CA 1
ATOM 791 C C . SER A 1 102 ? -0.448 -2.496 -26.469 1.00 57.09 102 SER A C 1
ATOM 793 O O . SER A 1 102 ? 0.245 -2.072 -25.548 1.00 57.09 102 SER A O 1
ATOM 795 N N . SER A 1 103 ? 0.067 -2.735 -27.683 1.00 57.22 103 SER A N 1
ATOM 796 C CA . SER A 1 103 ? 1.488 -2.540 -27.991 1.00 57.22 103 SER A CA 1
ATOM 797 C C . SER A 1 103 ? 1.838 -1.098 -28.335 1.00 57.22 103 SER A C 1
ATOM 799 O O . SER A 1 103 ? 2.950 -0.678 -28.033 1.00 57.22 103 SER A O 1
ATOM 801 N N . ASP A 1 104 ? 0.934 -0.348 -28.957 1.00 61.09 104 ASP A N 1
ATOM 802 C CA . ASP A 1 104 ? 1.268 0.953 -29.548 1.00 61.09 104 ASP A CA 1
ATOM 803 C C . ASP A 1 104 ? 0.979 2.123 -28.594 1.00 61.09 104 ASP A C 1
ATOM 805 O O . ASP A 1 104 ? 1.518 3.210 -28.780 1.00 61.09 104 ASP A O 1
ATOM 809 N N . LEU A 1 105 ? 0.182 1.898 -27.542 1.00 61.56 105 LEU A N 1
ATOM 810 C CA . LEU A 1 105 ? -0.120 2.909 -26.520 1.00 61.56 105 LEU A CA 1
ATOM 811 C C . LEU A 1 105 ? 0.961 3.033 -25.438 1.00 61.56 105 LEU A C 1
ATOM 813 O O . LEU A 1 105 ? 1.019 4.059 -24.770 1.00 61.56 105 LEU A O 1
ATOM 817 N N . LEU A 1 106 ? 1.802 2.008 -25.258 1.00 67.94 106 LEU A N 1
ATOM 818 C CA . LEU A 1 106 ? 2.826 1.986 -24.214 1.00 67.94 106 LEU A CA 1
ATOM 819 C C . LEU A 1 106 ? 4.211 2.273 -24.794 1.00 67.94 106 LEU A C 1
ATOM 821 O O . LEU A 1 106 ? 4.696 1.594 -25.707 1.00 67.94 106 LEU A O 1
ATOM 825 N N . THR A 1 107 ? 4.885 3.247 -24.201 1.00 79.94 107 THR A N 1
ATOM 826 C CA . THR A 1 107 ? 6.294 3.541 -24.433 1.00 79.94 107 THR A CA 1
ATOM 827 C C . THR A 1 107 ? 7.167 2.331 -24.093 1.00 79.94 107 THR A C 1
ATOM 829 O O . THR A 1 107 ? 6.809 1.448 -23.308 1.00 79.94 107 THR A O 1
ATOM 832 N N . PHE A 1 108 ? 8.370 2.283 -24.671 1.00 76.44 108 PHE A N 1
ATOM 833 C CA . PHE A 1 108 ? 9.351 1.240 -24.356 1.00 76.44 108 PHE A CA 1
ATOM 834 C C . PHE A 1 108 ? 9.638 1.149 -22.845 1.00 76.44 108 PHE A C 1
ATOM 836 O O . PHE A 1 108 ? 9.787 0.053 -22.304 1.00 76.44 108 PHE A O 1
ATOM 843 N N . ALA A 1 109 ? 9.660 2.294 -22.157 1.00 77.38 109 ALA A N 1
ATOM 844 C CA . ALA A 1 109 ? 9.856 2.359 -20.714 1.00 77.38 109 ALA A CA 1
ATOM 845 C C . ALA A 1 109 ? 8.710 1.682 -19.945 1.00 77.38 109 ALA A C 1
ATOM 847 O O . ALA A 1 109 ? 8.975 0.848 -19.081 1.00 77.38 109 ALA A O 1
ATOM 848 N N . GLU A 1 110 ? 7.457 1.966 -20.306 1.00 81.81 110 GLU A N 1
ATOM 849 C CA . GLU A 1 110 ? 6.278 1.362 -19.671 1.00 81.81 110 GLU A CA 1
ATOM 850 C C . GLU A 1 110 ? 6.202 -0.147 -19.921 1.00 81.81 110 GLU A C 1
ATOM 852 O O . GLU A 1 110 ? 5.878 -0.913 -19.015 1.00 81.81 110 GLU A O 1
ATOM 857 N N . LYS A 1 111 ? 6.581 -0.605 -21.121 1.00 83.75 111 LYS A N 1
ATOM 858 C CA . LYS A 1 111 ? 6.685 -2.042 -21.428 1.00 83.75 111 LYS A CA 1
ATOM 859 C C . LYS A 1 111 ? 7.728 -2.730 -20.552 1.00 83.75 111 LYS A C 1
ATOM 861 O O . LYS A 1 111 ? 7.456 -3.779 -19.969 1.00 83.75 111 LYS A O 1
ATOM 866 N N . GLN A 1 112 ? 8.911 -2.130 -20.425 1.00 82.62 112 GLN A N 1
ATOM 867 C CA . GLN A 1 112 ? 9.975 -2.661 -19.577 1.00 82.62 112 GLN A CA 1
ATOM 868 C C . GLN A 1 112 ? 9.550 -2.697 -18.104 1.00 82.62 112 GLN A C 1
ATOM 870 O O . GLN A 1 112 ? 9.880 -3.636 -17.374 1.00 82.62 112 GLN A O 1
ATOM 875 N N . GLU A 1 113 ? 8.802 -1.691 -17.660 1.00 84.44 113 GLU A N 1
ATOM 876 C CA . GLU A 1 113 ? 8.264 -1.612 -16.310 1.00 84.44 113 GLU A CA 1
ATOM 877 C C . GLU A 1 113 ? 7.191 -2.671 -16.048 1.00 84.44 113 GLU A C 1
ATOM 879 O O . GLU A 1 113 ? 7.256 -3.346 -15.021 1.00 84.44 113 GLU A O 1
ATOM 884 N N . ALA A 1 114 ? 6.272 -2.895 -16.991 1.00 84.06 114 ALA A N 1
ATOM 885 C CA . ALA A 1 114 ? 5.264 -3.949 -16.912 1.00 84.06 114 ALA A CA 1
ATOM 886 C C . ALA A 1 114 ? 5.905 -5.343 -16.820 1.00 84.06 114 ALA A C 1
ATOM 888 O O . ALA A 1 114 ? 5.551 -6.132 -15.942 1.00 84.06 114 ALA A O 1
ATOM 889 N N . ILE A 1 115 ? 6.917 -5.620 -17.651 1.00 85.31 115 ILE A N 1
ATOM 890 C CA . ILE A 1 115 ? 7.676 -6.880 -17.602 1.00 85.31 115 ILE A CA 1
ATOM 891 C C . ILE A 1 115 ? 8.397 -7.021 -16.260 1.00 85.31 115 ILE A C 1
ATOM 893 O O . ILE A 1 115 ? 8.365 -8.085 -15.649 1.00 85.31 115 ILE A O 1
ATOM 897 N N . THR A 1 116 ? 9.023 -5.951 -15.766 1.00 87.38 116 THR A N 1
ATOM 898 C CA . THR A 1 116 ? 9.741 -5.987 -14.483 1.00 87.38 116 THR A CA 1
ATOM 899 C C . THR A 1 116 ? 8.783 -6.161 -13.304 1.00 87.38 116 THR A C 1
ATOM 901 O O . THR A 1 116 ? 9.109 -6.855 -12.346 1.00 87.38 116 THR A O 1
ATOM 904 N N . SER A 1 117 ? 7.590 -5.576 -13.375 1.00 86.00 117 SER A N 1
ATOM 905 C CA . SER A 1 117 ? 6.538 -5.758 -12.378 1.00 86.00 117 SER A CA 1
ATOM 906 C C . SER A 1 117 ? 6.040 -7.206 -12.357 1.00 86.00 117 SER A C 1
ATOM 908 O O . SER A 1 117 ? 5.922 -7.789 -11.283 1.00 86.00 117 SER A O 1
ATOM 910 N N . ALA A 1 118 ? 5.796 -7.808 -13.526 1.00 85.94 118 ALA A N 1
ATOM 911 C CA . ALA A 1 118 ? 5.244 -9.159 -13.636 1.00 85.94 118 ALA A CA 1
ATOM 912 C C . ALA A 1 118 ? 6.282 -10.272 -13.396 1.00 85.94 118 ALA A C 1
ATOM 914 O O . ALA A 1 118 ? 5.991 -11.247 -12.710 1.00 85.94 118 ALA A O 1
ATOM 915 N N . PHE A 1 119 ? 7.496 -10.120 -13.931 1.00 89.31 119 PHE A N 1
ATOM 916 C CA . PHE A 1 119 ? 8.505 -11.187 -14.006 1.00 89.31 119 PHE A CA 1
ATOM 917 C C . PHE A 1 119 ? 9.866 -10.811 -13.402 1.00 89.31 119 PHE A C 1
ATOM 919 O O . PHE A 1 119 ? 10.791 -11.623 -13.399 1.00 89.31 119 PHE A O 1
ATOM 926 N N . GLY A 1 120 ? 10.035 -9.581 -12.912 1.00 87.88 120 GLY A N 1
ATOM 927 C CA . GLY A 1 120 ? 11.291 -9.139 -12.314 1.00 87.88 120 GLY A CA 1
ATOM 928 C C . GLY A 1 120 ? 11.583 -9.817 -10.975 1.00 87.88 120 GLY A C 1
ATOM 929 O O . GLY A 1 120 ? 10.697 -10.308 -10.280 1.00 87.88 120 GLY A O 1
ATOM 930 N N . SER A 1 121 ? 12.853 -9.798 -10.564 1.00 89.12 121 SER A N 1
ATOM 931 C CA . SER A 1 121 ? 13.223 -10.212 -9.206 1.00 89.12 121 SER A CA 1
ATOM 932 C C . SER A 1 121 ? 12.521 -9.340 -8.157 1.00 89.12 121 SER A C 1
ATOM 934 O O . SER A 1 121 ? 12.221 -8.176 -8.424 1.00 89.12 121 SER A O 1
ATOM 936 N N . LYS A 1 122 ? 12.347 -9.840 -6.923 1.00 83.00 122 LYS A N 1
ATOM 937 C CA . LYS A 1 122 ? 11.744 -9.060 -5.817 1.00 83.00 122 LYS A CA 1
ATOM 938 C C . LYS A 1 122 ? 12.388 -7.678 -5.645 1.00 83.00 122 LYS A C 1
ATOM 940 O O . LYS A 1 122 ? 11.702 -6.689 -5.409 1.00 83.00 122 LYS A O 1
ATOM 945 N N . ARG A 1 123 ? 13.713 -7.593 -5.814 1.00 84.19 123 ARG A N 1
ATOM 946 C CA . ARG A 1 123 ? 14.463 -6.329 -5.747 1.00 84.19 123 ARG A CA 1
ATOM 947 C C . ARG A 1 123 ? 14.121 -5.391 -6.910 1.00 84.19 123 ARG A C 1
ATOM 949 O O . ARG A 1 123 ? 13.990 -4.187 -6.702 1.00 84.19 123 ARG A O 1
ATOM 956 N N . ALA A 1 124 ? 13.974 -5.929 -8.120 1.00 84.62 124 ALA A N 1
ATOM 957 C CA . ALA A 1 124 ? 13.602 -5.154 -9.300 1.00 84.62 124 ALA A CA 1
ATOM 958 C C . ALA A 1 124 ? 12.142 -4.671 -9.222 1.00 84.62 124 ALA A C 1
ATOM 960 O O . ALA A 1 124 ? 11.882 -3.492 -9.456 1.00 84.62 124 ALA A O 1
ATOM 961 N N . GLN A 1 125 ? 11.222 -5.535 -8.785 1.00 86.38 125 GLN A N 1
ATOM 962 C CA . GLN A 1 125 ? 9.827 -5.186 -8.500 1.00 86.38 125 GLN A CA 1
ATOM 963 C C . GLN A 1 125 ? 9.733 -4.075 -7.448 1.00 86.38 125 GLN A C 1
ATOM 965 O O . GLN A 1 125 ? 9.049 -3.077 -7.655 1.00 86.38 125 GLN A O 1
ATOM 970 N N . GLN A 1 126 ? 10.491 -4.177 -6.351 1.00 82.56 126 GLN A N 1
ATOM 971 C CA . GLN A 1 126 ? 10.509 -3.141 -5.317 1.00 82.56 126 GLN A CA 1
ATOM 972 C C . GLN A 1 126 ? 11.031 -1.793 -5.844 1.00 82.56 126 GLN A C 1
ATOM 974 O O . GLN A 1 126 ? 10.522 -0.743 -5.458 1.00 82.56 126 GLN A O 1
ATOM 979 N N . SER A 1 127 ? 12.024 -1.799 -6.739 1.00 81.12 127 SER A N 1
ATOM 980 C CA . SER A 1 127 ? 12.530 -0.575 -7.376 1.00 81.12 127 SER A CA 1
ATOM 981 C C . SER A 1 127 ? 11.502 0.070 -8.310 1.00 81.12 127 SER A C 1
ATOM 983 O O . SER A 1 127 ? 11.393 1.295 -8.337 1.00 81.12 127 SER A O 1
ATOM 985 N N . VAL A 1 128 ? 10.744 -0.734 -9.057 1.00 82.94 128 VAL A N 1
ATOM 986 C CA . VAL A 1 128 ? 9.608 -0.266 -9.864 1.00 82.94 128 VAL A CA 1
ATOM 987 C C . VAL A 1 128 ? 8.542 0.360 -8.965 1.00 82.94 128 VAL A C 1
ATOM 989 O O . VAL A 1 128 ? 8.207 1.524 -9.150 1.00 82.94 128 VAL A O 1
ATOM 992 N N . ASN A 1 129 ? 8.100 -0.351 -7.927 1.00 79.56 129 ASN A N 1
ATOM 993 C CA . ASN A 1 129 ? 7.050 0.132 -7.029 1.00 79.56 129 ASN A CA 1
ATOM 994 C C . ASN A 1 129 ? 7.441 1.429 -6.308 1.00 79.56 129 ASN A C 1
ATOM 996 O O . ASN A 1 129 ? 6.617 2.327 -6.182 1.00 79.56 129 ASN A O 1
ATOM 1000 N N . ARG A 1 130 ? 8.709 1.576 -5.898 1.00 78.38 130 ARG A N 1
ATOM 1001 C CA . ARG A 1 130 ? 9.202 2.844 -5.333 1.00 78.38 130 ARG A CA 1
ATOM 1002 C C . ARG A 1 130 ? 9.098 3.995 -6.327 1.00 78.38 130 ARG A C 1
ATOM 1004 O O . ARG A 1 130 ? 8.683 5.076 -5.941 1.00 78.38 130 ARG A O 1
ATOM 1011 N N . ARG A 1 131 ? 9.462 3.782 -7.596 1.00 79.25 131 ARG A N 1
ATOM 1012 C CA . ARG A 1 131 ? 9.353 4.832 -8.622 1.00 79.25 131 ARG A CA 1
ATOM 1013 C C . ARG A 1 131 ? 7.904 5.253 -8.841 1.00 79.25 131 ARG A C 1
ATOM 1015 O O . ARG A 1 131 ? 7.653 6.450 -8.873 1.00 79.25 131 ARG A O 1
ATOM 1022 N N . LYS A 1 132 ? 6.974 4.294 -8.896 1.00 76.75 132 LYS A N 1
ATOM 1023 C CA . LYS A 1 132 ? 5.533 4.576 -8.982 1.00 76.75 132 LYS A CA 1
ATOM 1024 C C . LYS A 1 132 ? 5.036 5.398 -7.794 1.00 76.75 132 LYS A C 1
ATOM 1026 O O . LYS A 1 132 ? 4.327 6.374 -7.997 1.00 76.75 132 LYS A O 1
ATOM 1031 N N . LEU A 1 133 ? 5.478 5.062 -6.579 1.00 71.56 133 LEU A N 1
ATOM 1032 C CA . LEU A 1 133 ? 5.121 5.802 -5.364 1.00 71.56 133 LEU A CA 1
ATOM 1033 C C . LEU A 1 133 ? 5.507 7.289 -5.449 1.00 71.56 133 LEU A C 1
ATOM 1035 O O . LEU A 1 133 ? 4.724 8.145 -5.062 1.00 71.56 133 LEU A O 1
ATOM 1039 N N . TYR A 1 134 ? 6.685 7.608 -5.994 1.00 74.81 134 TYR A N 1
ATOM 1040 C CA . TYR A 1 134 ? 7.139 8.997 -6.167 1.00 74.81 134 TYR A CA 1
ATOM 1041 C C . TYR A 1 134 ? 6.497 9.729 -7.355 1.00 74.81 134 TYR A C 1
ATOM 1043 O O . TYR A 1 134 ? 6.703 10.929 -7.511 1.00 74.81 134 TYR A O 1
ATOM 1051 N N . GLN A 1 135 ? 5.765 9.017 -8.211 1.00 72.38 135 GLN A N 1
ATOM 1052 C CA . GLN A 1 135 ? 5.064 9.574 -9.372 1.00 72.38 135 GLN A CA 1
ATOM 1053 C C . GLN A 1 135 ? 3.556 9.741 -9.127 1.00 72.38 135 GLN A C 1
ATOM 1055 O O . GLN A 1 135 ? 2.851 10.259 -9.994 1.00 72.38 135 GLN A O 1
ATOM 1060 N N . ALA A 1 136 ? 3.064 9.330 -7.955 1.00 68.06 136 ALA A N 1
ATOM 1061 C CA . ALA A 1 136 ? 1.694 9.560 -7.521 1.00 68.06 136 ALA A CA 1
ATOM 1062 C C . ALA A 1 136 ? 1.391 11.067 -7.507 1.00 68.06 136 ALA A C 1
ATOM 1064 O O . ALA A 1 136 ? 2.054 11.842 -6.817 1.00 68.06 136 ALA A O 1
ATOM 1065 N N . SER A 1 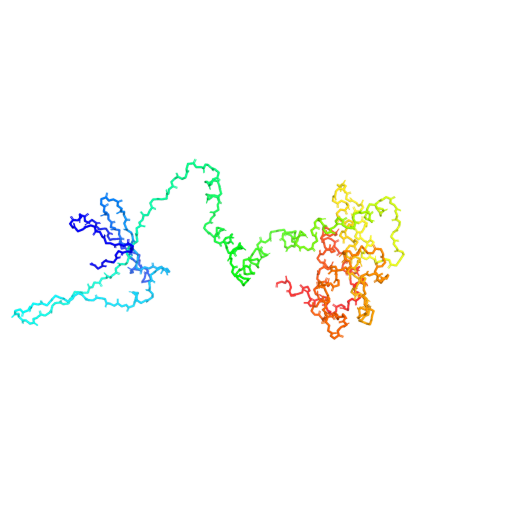137 ? 0.398 11.485 -8.296 1.00 68.00 137 SER A N 1
ATOM 1066 C CA . SER A 1 137 ? -0.023 12.892 -8.370 1.00 68.00 137 SER A CA 1
ATOM 1067 C C . SER A 1 137 ? -1.080 13.229 -7.319 1.00 68.00 137 SER A C 1
ATOM 1069 O O . SER A 1 137 ? -1.211 14.391 -6.937 1.00 68.00 137 SER A O 1
ATOM 1071 N N . ARG A 1 138 ? -1.819 12.223 -6.835 1.00 67.75 138 ARG A N 1
ATOM 1072 C CA . ARG A 1 138 ? -2.829 12.369 -5.786 1.00 67.75 138 ARG A CA 1
ATOM 1073 C C . ARG A 1 138 ? -2.426 11.589 -4.527 1.00 67.75 138 ARG A C 1
ATOM 1075 O O . ARG A 1 138 ? -1.805 10.533 -4.651 1.00 67.75 138 ARG A O 1
ATOM 1082 N N . PRO A 1 139 ? -2.790 12.056 -3.318 1.00 63.81 139 PRO A N 1
ATOM 1083 C CA . PRO A 1 139 ? -2.556 11.323 -2.066 1.00 63.81 139 PRO A CA 1
ATOM 1084 C C . PRO A 1 139 ? -3.164 9.914 -2.065 1.00 63.81 139 PRO A C 1
ATOM 1086 O O . PRO A 1 139 ? -2.597 8.992 -1.477 1.00 63.81 139 PRO A O 1
ATOM 1089 N N . GLU A 1 140 ? -4.287 9.746 -2.764 1.00 68.25 140 GLU A N 1
ATOM 1090 C CA . GLU A 1 140 ? -4.959 8.461 -2.986 1.00 68.25 140 GLU A CA 1
ATOM 1091 C C . GLU A 1 140 ? -4.082 7.439 -3.721 1.00 68.25 140 GLU A C 1
ATOM 1093 O O . GLU A 1 140 ? -4.104 6.253 -3.400 1.00 68.25 140 GLU A O 1
ATOM 1098 N N . ASP A 1 141 ? -3.237 7.895 -4.647 1.00 65.94 141 ASP A N 1
ATOM 1099 C CA . ASP A 1 141 ? -2.387 7.020 -5.463 1.00 65.94 141 ASP A CA 1
ATOM 1100 C C . ASP A 1 141 ? -1.147 6.522 -4.694 1.00 65.94 141 ASP A C 1
ATOM 1102 O O . ASP A 1 141 ? -0.481 5.572 -5.115 1.00 65.94 141 ASP A O 1
ATOM 1106 N N . VAL A 1 142 ? -0.824 7.159 -3.560 1.00 64.38 142 VAL A N 1
ATOM 1107 C CA . VAL A 1 142 ? 0.316 6.799 -2.698 1.00 64.38 142 VAL A CA 1
ATOM 1108 C C . VAL A 1 142 ? 0.007 5.539 -1.885 1.00 64.38 142 VAL A C 1
ATOM 1110 O O . VAL A 1 142 ? 0.888 4.709 -1.655 1.00 64.38 142 VAL A O 1
ATOM 1113 N N . TYR A 1 143 ? -1.249 5.373 -1.467 1.00 67.56 143 TYR A N 1
ATOM 1114 C CA . TYR A 1 143 ? -1.697 4.258 -0.640 1.00 67.56 143 TYR A CA 1
ATOM 1115 C C . TYR A 1 143 ? -2.883 3.566 -1.303 1.00 67.56 143 TYR A C 1
ATOM 1117 O O . TYR A 1 143 ? -4.032 3.919 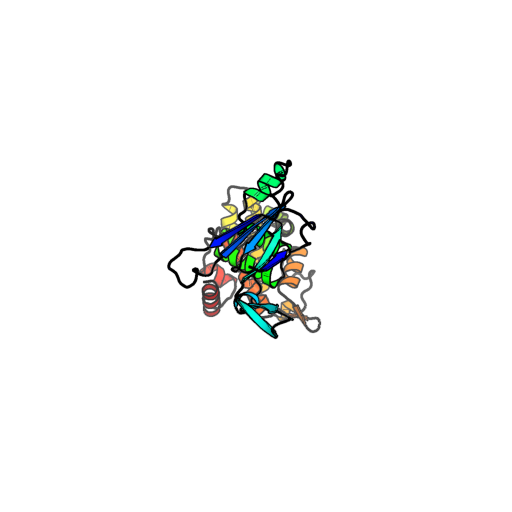-1.064 1.00 67.56 143 TYR A O 1
ATOM 1125 N N . GLN A 1 144 ? -2.600 2.545 -2.113 1.00 70.00 144 GLN A N 1
ATOM 1126 C CA . GLN A 1 144 ? -3.645 1.724 -2.724 1.00 70.00 144 GLN A CA 1
ATOM 1127 C C . GLN A 1 144 ? -4.408 0.979 -1.630 1.00 70.00 144 GLN A C 1
ATOM 1129 O O . GLN A 1 144 ? -3.861 0.059 -1.009 1.00 70.00 144 GLN A O 1
ATOM 1134 N N . LEU A 1 145 ? -5.655 1.377 -1.382 1.00 73.56 145 LEU A N 1
ATOM 1135 C CA . LEU A 1 145 ? -6.489 0.808 -0.328 1.00 73.56 145 LEU A CA 1
ATOM 1136 C C . LEU A 1 145 ? -6.650 -0.706 -0.504 1.00 73.56 145 LEU A C 1
ATOM 1138 O O . LEU A 1 145 ? -6.543 -1.450 0.465 1.00 73.56 145 LEU A O 1
ATOM 1142 N N . GLU A 1 146 ? -6.759 -1.168 -1.747 1.00 75.00 146 GLU A N 1
ATOM 1143 C CA . GLU A 1 146 ? -6.878 -2.577 -2.132 1.00 75.00 146 GLU A CA 1
ATOM 1144 C C . GLU A 1 146 ? -5.667 -3.409 -1.685 1.00 75.00 146 GLU A C 1
ATOM 1146 O O . GLU A 1 146 ? -5.772 -4.619 -1.493 1.00 75.00 146 GLU A O 1
ATOM 1151 N N . SER A 1 147 ? -4.507 -2.773 -1.496 1.00 76.19 147 SER A N 1
ATOM 1152 C CA . SER A 1 147 ? -3.302 -3.445 -1.001 1.00 76.19 147 SER A CA 1
ATOM 1153 C C . SER A 1 147 ? -3.262 -3.583 0.524 1.00 76.19 147 SER A C 1
ATOM 1155 O O . SER A 1 147 ? -2.568 -4.461 1.034 1.00 76.19 147 SER A O 1
ATOM 1157 N N . ILE A 1 148 ? -3.989 -2.728 1.253 1.00 78.75 148 ILE A N 1
ATOM 1158 C CA . ILE A 1 148 ? -3.971 -2.661 2.722 1.00 78.75 148 ILE A CA 1
ATOM 1159 C C . ILE A 1 148 ? -5.211 -3.340 3.313 1.00 78.75 148 ILE A C 1
ATOM 1161 O O . ILE A 1 148 ? -5.102 -4.096 4.276 1.00 78.75 148 ILE A O 1
ATOM 1165 N N . ALA A 1 149 ? -6.381 -3.070 2.739 1.00 82.88 149 ALA A N 1
ATOM 1166 C CA . ALA A 1 149 ? -7.675 -3.578 3.165 1.00 82.88 149 ALA A CA 1
ATOM 1167 C C . ALA A 1 149 ? -8.573 -3.800 1.928 1.00 82.88 149 ALA A C 1
ATOM 1169 O O . ALA A 1 149 ? -9.391 -2.940 1.604 1.00 82.88 149 ALA A O 1
ATOM 1170 N N . PRO A 1 150 ? -8.402 -4.925 1.207 1.00 85.12 150 PRO A N 1
ATOM 1171 C CA . PRO A 1 150 ? -9.217 -5.239 0.036 1.00 85.12 150 PRO A CA 1
ATOM 1172 C C . PRO A 1 150 ? -10.679 -5.507 0.410 1.00 85.12 150 PRO A C 1
ATOM 1174 O O . PRO A 1 150 ? -10.999 -5.870 1.541 1.00 85.12 150 PRO A O 1
ATOM 1177 N N . ASP A 1 151 ? -11.575 -5.393 -0.563 1.00 84.69 151 ASP A N 1
ATOM 1178 C CA . ASP A 1 151 ? -13.026 -5.421 -0.329 1.00 84.69 151 ASP A CA 1
ATOM 1179 C C . ASP A 1 151 ? -13.499 -6.758 0.248 1.00 84.69 151 ASP A C 1
ATOM 1181 O O . ASP A 1 151 ? -14.299 -6.800 1.176 1.00 84.69 151 ASP A O 1
ATOM 1185 N N . ASN A 1 152 ? -12.904 -7.867 -0.198 1.00 87.12 152 ASN A N 1
ATOM 1186 C CA . ASN A 1 152 ? -13.163 -9.193 0.367 1.00 87.12 152 ASN A CA 1
ATOM 1187 C C . ASN A 1 152 ? -12.741 -9.322 1.843 1.00 87.12 152 ASN A C 1
ATOM 1189 O O . ASN A 1 152 ? -13.235 -10.198 2.552 1.00 87.12 152 ASN A O 1
ATOM 1193 N N . PHE A 1 153 ? -11.802 -8.494 2.301 1.00 89.31 153 PHE A N 1
ATOM 1194 C CA . PHE A 1 153 ? -11.394 -8.411 3.696 1.00 89.31 153 PHE A CA 1
ATOM 1195 C C . PHE A 1 153 ? -12.325 -7.485 4.488 1.00 89.31 153 PHE A C 1
ATOM 1197 O O . PHE A 1 153 ? -12.710 -7.828 5.605 1.00 89.31 153 PHE A O 1
ATOM 1204 N N . LEU A 1 154 ? -12.741 -6.358 3.905 1.00 89.44 154 LEU A N 1
ATOM 1205 C CA . LEU A 1 154 ? -13.712 -5.444 4.516 1.00 89.44 154 LEU A CA 1
ATOM 1206 C C . LEU A 1 154 ? -15.104 -6.073 4.665 1.00 89.44 154 LEU A C 1
ATOM 1208 O O . LEU A 1 154 ? -15.774 -5.804 5.660 1.00 89.44 154 LEU A O 1
ATOM 1212 N N . ALA A 1 155 ? -15.480 -6.983 3.762 1.00 92.00 155 ALA A N 1
ATOM 1213 C CA . ALA A 1 155 ? -16.740 -7.724 3.790 1.00 92.00 155 ALA A CA 1
ATOM 1214 C C . ALA A 1 155 ? -17.013 -8.422 5.135 1.00 92.00 155 ALA A C 1
ATOM 1216 O O . ALA A 1 155 ? -18.155 -8.508 5.575 1.00 92.00 155 ALA A O 1
ATOM 1217 N N . TYR A 1 156 ? -15.970 -8.864 5.853 1.00 92.44 156 TYR A N 1
ATOM 1218 C CA . TYR A 1 156 ? -16.128 -9.480 7.178 1.00 92.44 156 TYR A CA 1
ATOM 1219 C C . TYR A 1 156 ? -16.642 -8.519 8.262 1.00 92.44 156 TYR A C 1
ATOM 1221 O O . TYR A 1 156 ? -16.990 -8.979 9.349 1.00 92.44 156 TYR A O 1
ATOM 1229 N N . MET A 1 157 ? -16.632 -7.208 8.011 1.00 93.81 157 MET A N 1
ATOM 1230 C CA . MET A 1 157 ? -17.072 -6.159 8.936 1.00 93.81 157 MET A CA 1
ATOM 1231 C C . MET A 1 157 ? -18.338 -5.440 8.462 1.00 93.81 157 MET A C 1
ATOM 1233 O O . MET A 1 157 ? -18.847 -4.606 9.205 1.00 93.81 157 MET A O 1
ATOM 1237 N N . GLU A 1 158 ? -18.858 -5.756 7.272 1.00 93.50 158 GLU A N 1
ATOM 1238 C CA . GLU A 1 158 ? -20.000 -5.045 6.690 1.00 93.50 158 GLU A CA 1
ATOM 1239 C C . GLU A 1 158 ? -21.255 -5.114 7.556 1.00 93.50 158 GLU A C 1
ATOM 1241 O O . GLU A 1 158 ? -21.920 -4.100 7.729 1.00 93.50 158 GLU A O 1
ATOM 1246 N N . ASP A 1 159 ? -21.566 -6.272 8.140 1.00 92.25 159 ASP A N 1
ATOM 1247 C CA . ASP A 1 159 ? -22.748 -6.413 9.000 1.00 92.25 159 ASP A CA 1
ATOM 1248 C C . ASP A 1 159 ? -22.642 -5.493 10.226 1.00 92.25 159 ASP A C 1
ATOM 1250 O O . ASP A 1 159 ? -23.550 -4.715 10.513 1.00 92.25 159 ASP A O 1
ATOM 1254 N N . SER A 1 160 ? -21.480 -5.490 10.888 1.00 92.06 160 SER A N 1
ATOM 1255 C CA . SER A 1 160 ? -21.189 -4.575 11.999 1.00 92.06 160 SER A CA 1
ATOM 1256 C C . SER A 1 160 ? -21.231 -3.105 11.572 1.00 92.06 160 SER A C 1
ATOM 1258 O O . SER A 1 160 ? -21.620 -2.250 12.365 1.00 92.06 160 SER A O 1
ATOM 1260 N N . ALA A 1 161 ? -20.807 -2.794 10.344 1.00 93.50 161 ALA A N 1
ATOM 1261 C CA . ALA A 1 161 ? -20.847 -1.441 9.803 1.00 93.50 161 ALA A CA 1
ATOM 1262 C C . ALA A 1 161 ? -22.287 -0.981 9.540 1.00 93.50 161 ALA A C 1
ATOM 1264 O O . ALA A 1 161 ? -22.650 0.114 9.962 1.00 93.50 161 ALA A O 1
ATOM 1265 N N . ARG A 1 162 ? -23.120 -1.828 8.922 1.00 93.69 162 ARG A N 1
ATOM 1266 C CA . ARG A 1 162 ? -24.543 -1.545 8.679 1.00 93.69 162 ARG A CA 1
ATOM 1267 C C . ARG A 1 162 ? -25.295 -1.315 9.984 1.00 93.69 162 ARG A C 1
ATOM 1269 O O . ARG A 1 162 ? -25.972 -0.305 10.108 1.00 93.69 162 ARG A O 1
ATOM 1276 N N . GLU A 1 163 ? -25.069 -2.149 11.000 1.00 93.00 163 GLU A N 1
ATOM 1277 C CA . GLU A 1 163 ? -25.679 -1.943 12.322 1.00 93.00 163 GLU A CA 1
ATOM 1278 C C . GLU A 1 163 ? -25.361 -0.555 12.917 1.00 93.00 163 GLU A C 1
ATOM 1280 O O . GLU A 1 163 ? -26.227 0.078 13.521 1.00 93.00 163 GLU A O 1
ATOM 1285 N N . LEU A 1 164 ? -24.126 -0.061 12.758 1.00 92.12 164 LEU A N 1
ATOM 1286 C CA . LEU A 1 164 ? -23.710 1.264 13.250 1.00 92.12 164 LEU A CA 1
ATOM 1287 C C . LEU A 1 164 ? -24.302 2.429 12.441 1.00 92.12 164 LEU A C 1
ATOM 1289 O O . LEU A 1 164 ? -24.487 3.531 12.981 1.00 92.12 164 LEU A O 1
ATOM 1293 N N . LEU A 1 165 ? -24.571 2.202 11.155 1.00 91.81 165 LEU A N 1
ATOM 1294 C CA . LEU A 1 165 ? -25.251 3.154 10.278 1.00 91.81 165 LEU A CA 1
ATOM 1295 C C . LEU A 1 165 ? -26.756 3.202 10.574 1.00 91.81 165 LEU A C 1
ATOM 1297 O O . LEU A 1 165 ? -27.305 4.297 10.661 1.00 91.81 165 LEU A O 1
ATOM 1301 N N . ASP A 1 166 ? -27.367 2.061 10.905 1.00 91.75 166 ASP A N 1
ATOM 1302 C CA . ASP A 1 166 ? -28.774 1.919 11.323 1.00 91.75 166 ASP A CA 1
ATOM 1303 C C . ASP A 1 166 ? -29.076 2.513 12.716 1.00 91.75 166 ASP A C 1
ATOM 1305 O O . ASP A 1 166 ? -30.187 2.402 13.238 1.00 91.75 166 ASP A O 1
ATOM 1309 N N . GLY A 1 167 ? -28.096 3.174 13.338 1.00 86.56 167 GLY A N 1
ATOM 1310 C CA . GLY A 1 167 ? -28.282 3.924 14.579 1.00 86.56 167 GLY A CA 1
ATOM 1311 C C . GLY A 1 167 ? -27.871 3.180 15.846 1.00 86.56 167 GLY A C 1
ATOM 1312 O O . GLY A 1 167 ? -28.128 3.680 16.940 1.00 86.56 167 GLY A O 1
ATOM 1313 N N . LYS A 1 168 ? -27.196 2.028 15.743 1.00 89.25 168 LYS A N 1
ATOM 1314 C CA . LYS A 1 168 ? -26.538 1.425 16.907 1.00 89.25 168 LYS A CA 1
ATOM 1315 C C . LYS A 1 168 ? -25.436 2.354 17.409 1.00 89.25 168 LYS A C 1
ATOM 1317 O O . LYS A 1 168 ? -24.526 2.723 16.663 1.00 89.25 168 LYS A O 1
ATOM 1322 N N . ASP A 1 169 ? -25.497 2.699 18.690 1.00 85.75 169 ASP A N 1
ATOM 1323 C CA . ASP A 1 169 ? -24.453 3.508 19.305 1.00 85.75 169 ASP A CA 1
ATOM 1324 C C . ASP A 1 169 ? -23.121 2.740 19.369 1.00 85.75 169 ASP A C 1
ATOM 1326 O O . ASP A 1 169 ? -23.101 1.537 19.666 1.00 85.75 169 ASP A O 1
ATOM 1330 N N . PRO A 1 170 ? -21.988 3.421 19.111 1.00 85.44 170 PRO A N 1
ATOM 1331 C CA . PRO A 1 170 ? -20.672 2.825 19.284 1.00 85.44 170 PRO A CA 1
ATOM 1332 C C . PRO A 1 170 ? -20.435 2.460 20.756 1.00 85.44 170 PRO A C 1
ATOM 1334 O O . PRO A 1 170 ? -21.008 3.070 21.663 1.00 85.44 170 PRO A O 1
ATOM 1337 N N . ASP A 1 171 ? -19.554 1.486 21.010 1.00 84.81 171 ASP A N 1
ATOM 1338 C CA . ASP A 1 171 ? -19.207 1.087 22.379 1.00 84.81 171 ASP A CA 1
ATOM 1339 C C . ASP A 1 171 ? -18.735 2.326 23.176 1.00 84.81 171 ASP A C 1
ATOM 1341 O O . ASP A 1 171 ? -17.918 3.113 22.681 1.00 84.81 171 ASP A O 1
ATOM 1345 N N . PRO A 1 172 ? -19.210 2.536 24.419 1.00 83.00 172 PRO A N 1
ATOM 1346 C CA . PRO A 1 172 ? -18.742 3.628 25.268 1.00 83.00 172 PRO A CA 1
ATOM 1347 C C . PRO A 1 172 ? -17.213 3.701 25.394 1.00 83.00 172 PRO A C 1
ATOM 1349 O O . PRO A 1 172 ? -16.662 4.795 25.536 1.00 83.00 172 PRO A O 1
ATOM 1352 N N . LYS A 1 173 ? -16.531 2.549 25.322 1.00 84.88 173 LYS A N 1
ATOM 1353 C CA . LYS A 1 173 ? -15.069 2.418 25.394 1.00 84.88 173 LYS A CA 1
ATOM 1354 C C . LYS A 1 173 ? -14.354 2.698 24.075 1.00 84.88 173 LYS A C 1
ATOM 1356 O O . LYS A 1 173 ? -13.123 2.719 24.081 1.00 84.88 173 LYS A O 1
ATOM 1361 N N . SER A 1 174 ? -15.082 2.895 22.978 1.00 87.00 174 SER A N 1
ATOM 1362 C CA . SER A 1 174 ? -14.470 3.158 21.683 1.00 87.00 174 SER A CA 1
ATOM 1363 C C . SER A 1 174 ? -13.646 4.438 21.686 1.00 87.00 174 SER A C 1
ATOM 1365 O O . SER A 1 174 ? -13.987 5.423 22.356 1.00 87.00 174 SER A O 1
ATOM 1367 N N . THR A 1 175 ? -12.571 4.433 20.902 1.00 89.25 175 THR A N 1
ATOM 1368 C CA . THR A 1 175 ? -11.643 5.564 20.847 1.00 89.25 175 THR A CA 1
ATOM 1369 C C . THR A 1 175 ? -12.286 6.824 20.263 1.00 89.25 175 THR A C 1
ATOM 1371 O O . THR A 1 175 ? -13.258 6.775 19.505 1.00 89.25 175 THR A O 1
ATOM 1374 N N . LEU A 1 176 ? -11.735 7.990 20.617 1.00 89.00 176 LEU A N 1
ATOM 1375 C CA . LEU A 1 176 ? -12.173 9.267 20.043 1.00 89.00 176 LEU A CA 1
ATOM 1376 C C . LEU A 1 176 ? -11.940 9.303 18.531 1.00 89.00 176 LEU A C 1
ATOM 1378 O O . LEU A 1 176 ? -12.787 9.808 17.802 1.00 89.00 176 LEU A O 1
ATOM 1382 N N . LEU A 1 177 ? -10.829 8.716 18.073 1.00 89.81 177 LEU A N 1
ATOM 1383 C CA . LEU A 1 177 ? -10.509 8.592 16.656 1.00 89.81 177 LEU A CA 1
ATOM 1384 C C . LEU A 1 177 ? -11.602 7.828 15.908 1.00 89.81 177 LEU A C 1
ATOM 1386 O O . LEU A 1 177 ? -12.086 8.308 14.893 1.00 89.81 177 LEU A O 1
ATOM 1390 N N . PHE A 1 178 ? -12.049 6.686 16.432 1.00 92.81 178 PHE A N 1
ATOM 1391 C CA . PHE A 1 178 ? -13.137 5.935 15.812 1.00 92.81 178 PHE A CA 1
ATOM 1392 C C . PHE A 1 178 ? -14.434 6.741 15.715 1.00 92.81 178 PHE A C 1
ATOM 1394 O O . PHE A 1 178 ? -15.088 6.719 14.677 1.00 92.81 178 PHE A O 1
ATOM 1401 N N . LYS A 1 179 ? -14.792 7.489 16.764 1.00 91.38 179 LYS A N 1
ATOM 1402 C CA . LYS A 1 179 ? -15.996 8.335 16.761 1.00 91.38 179 LYS A CA 1
ATOM 1403 C C . LYS A 1 179 ? -15.908 9.454 15.719 1.00 91.38 179 LYS A C 1
ATOM 1405 O O . LYS A 1 179 ? -16.902 9.727 15.053 1.00 91.38 179 LYS A O 1
ATOM 1410 N N . GLU A 1 180 ? -14.733 10.062 15.553 1.00 91.12 180 GLU A N 1
ATOM 1411 C CA . GLU A 1 180 ? -14.466 11.059 14.505 1.00 91.12 180 GLU A CA 1
ATOM 1412 C C . GLU A 1 180 ? -14.606 10.439 13.107 1.00 91.12 180 GLU A C 1
ATOM 1414 O O . GLU A 1 180 ? -15.353 10.956 12.280 1.00 91.12 180 GLU A O 1
ATOM 1419 N N . LEU A 1 181 ? -13.972 9.286 12.864 1.00 92.38 181 LEU A N 1
ATOM 1420 C CA . LEU A 1 181 ? -14.055 8.582 11.579 1.00 92.38 181 LEU A CA 1
ATOM 1421 C C . LEU A 1 181 ? -15.485 8.131 11.251 1.00 92.38 181 LEU A C 1
ATOM 1423 O O . LEU A 1 181 ? -15.930 8.270 10.115 1.00 92.38 181 LEU A O 1
ATOM 1427 N N . LEU A 1 182 ? -16.227 7.635 12.244 1.00 93.19 182 LEU A N 1
ATOM 1428 C CA . LEU A 1 182 ? -17.624 7.237 12.080 1.00 93.19 182 LEU A CA 1
ATOM 1429 C C . LEU A 1 182 ? -18.518 8.439 11.750 1.00 93.19 182 LEU A C 1
ATOM 1431 O O . LEU A 1 182 ? -19.420 8.317 10.926 1.00 93.19 182 LEU A O 1
ATOM 1435 N N . ALA A 1 183 ? -18.272 9.599 12.365 1.00 91.50 183 ALA A N 1
ATOM 1436 C CA . ALA A 1 183 ? -19.002 10.822 12.044 1.00 91.50 183 ALA A CA 1
ATOM 1437 C C . ALA A 1 183 ? -18.743 11.270 10.598 1.00 91.50 183 ALA A C 1
ATOM 1439 O O . ALA A 1 183 ? -19.688 11.633 9.907 1.00 91.50 183 ALA A O 1
ATOM 1440 N N . VAL A 1 184 ? -17.494 11.186 10.124 1.00 91.31 184 VAL A N 1
ATOM 1441 C CA . VAL A 1 184 ? -17.151 11.476 8.722 1.00 91.31 184 VAL A CA 1
ATOM 1442 C C . VAL A 1 184 ? -17.833 10.490 7.774 1.00 91.31 184 VAL A C 1
ATOM 1444 O O . VAL A 1 184 ? -18.429 10.920 6.791 1.00 91.31 184 VAL A O 1
ATOM 1447 N N . ALA A 1 185 ? -17.807 9.191 8.084 1.00 92.25 185 ALA A N 1
ATOM 1448 C CA . ALA A 1 185 ? -18.465 8.173 7.269 1.00 92.25 185 ALA A CA 1
ATOM 1449 C C . ALA A 1 185 ? -19.978 8.425 7.150 1.00 92.25 185 ALA A C 1
ATOM 1451 O O . ALA A 1 185 ? -20.523 8.370 6.055 1.00 92.25 185 ALA A O 1
ATOM 1452 N N . LYS A 1 186 ? -20.652 8.793 8.249 1.00 91.62 186 LYS A N 1
ATOM 1453 C CA . LYS A 1 186 ? -22.095 9.107 8.261 1.00 91.62 186 LYS A CA 1
ATOM 1454 C C . LYS A 1 186 ? -22.487 10.323 7.413 1.00 91.62 186 LYS A C 1
ATOM 1456 O O . LYS A 1 186 ? -23.660 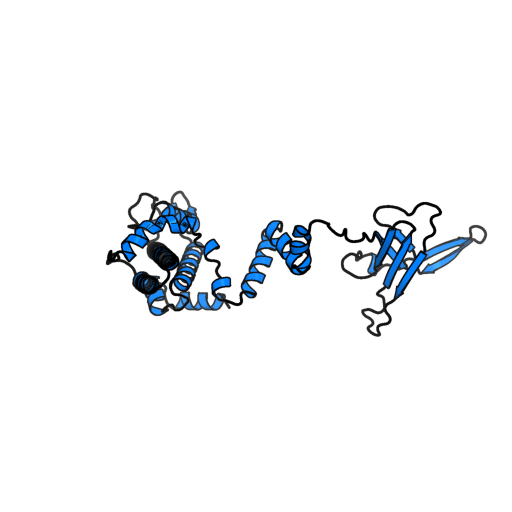10.462 7.089 1.00 91.62 186 LYS A O 1
ATOM 1461 N N . LEU A 1 187 ? -21.538 11.196 7.072 1.00 91.56 187 LEU A N 1
ATOM 1462 C CA . LEU A 1 187 ? -21.763 12.346 6.190 1.00 91.56 187 LEU A CA 1
ATOM 1463 C C . LEU A 1 187 ? -21.578 12.010 4.701 1.00 91.56 187 LEU A C 1
ATOM 1465 O O . LEU A 1 187 ? -21.795 12.882 3.864 1.00 91.56 187 LEU A O 1
ATOM 1469 N N . GLU A 1 188 ? -21.143 10.795 4.363 1.00 92.56 188 GLU A N 1
ATOM 1470 C CA . GLU A 1 188 ? -21.019 10.357 2.972 1.00 92.56 188 GLU A CA 1
ATOM 1471 C C . GLU A 1 188 ? -22.397 10.179 2.324 1.00 92.56 188 GLU A C 1
ATOM 1473 O O . GLU A 1 188 ? -23.293 9.585 2.924 1.00 92.56 188 GLU A O 1
ATOM 1478 N N . GLU A 1 189 ? -22.546 10.688 1.098 1.00 90.12 189 GLU A N 1
ATOM 1479 C CA . GLU A 1 189 ? -23.804 10.627 0.337 1.00 90.12 189 GLU A CA 1
ATOM 1480 C C . GLU A 1 189 ? -23.999 9.274 -0.358 1.00 90.12 189 GLU A C 1
ATOM 1482 O O . GLU A 1 189 ? -25.124 8.809 -0.521 1.00 90.12 189 GLU A O 1
ATOM 1487 N N . ASP A 1 190 ? -22.901 8.647 -0.779 1.00 93.06 190 ASP A N 1
ATOM 1488 C CA . ASP A 1 190 ? -22.912 7.361 -1.465 1.00 93.06 190 ASP A CA 1
ATOM 1489 C C . ASP A 1 190 ? -22.947 6.201 -0.460 1.00 93.06 190 ASP A C 1
ATOM 1491 O O . ASP A 1 190 ? -22.023 6.037 0.337 1.00 93.06 190 ASP A O 1
ATOM 1495 N N . GLU A 1 191 ? -24.002 5.383 -0.509 1.00 90.00 191 GLU A N 1
ATOM 1496 C CA . GLU A 1 191 ? -24.237 4.292 0.451 1.00 90.00 191 GLU A CA 1
ATOM 1497 C C . GLU A 1 191 ? -23.114 3.240 0.434 1.00 90.00 191 GLU A C 1
ATOM 1499 O O . GLU A 1 191 ? -22.697 2.747 1.485 1.00 90.00 191 GLU A O 1
ATOM 1504 N N . GLU A 1 192 ? -22.580 2.912 -0.746 1.00 89.81 192 GLU A N 1
ATOM 1505 C CA . GLU A 1 192 ? -21.511 1.918 -0.883 1.00 89.81 192 GLU A CA 1
ATOM 1506 C C . GLU A 1 192 ? -20.210 2.422 -0.240 1.00 89.81 192 GLU A C 1
ATOM 1508 O O . GLU A 1 192 ? -19.589 1.727 0.575 1.00 89.81 192 GLU A O 1
ATOM 1513 N N . ASN A 1 193 ? -19.831 3.672 -0.517 1.00 90.44 193 ASN A N 1
ATOM 1514 C CA . ASN A 1 193 ? -18.687 4.311 0.125 1.00 90.44 193 ASN A CA 1
ATOM 1515 C C . ASN A 1 193 ? -18.916 4.569 1.618 1.00 90.44 193 ASN A C 1
ATOM 1517 O O . ASN A 1 193 ? -17.978 4.424 2.402 1.00 90.44 193 ASN A O 1
ATOM 1521 N N . GLN A 1 194 ? -20.138 4.879 2.048 1.00 93.44 194 GLN A N 1
ATOM 1522 C CA . GLN A 1 194 ? -20.483 5.059 3.457 1.00 93.44 194 GLN A CA 1
ATOM 1523 C C . GLN A 1 194 ? -20.220 3.779 4.265 1.00 93.44 194 GLN A C 1
ATOM 1525 O O . GLN A 1 194 ? -19.570 3.817 5.320 1.00 93.44 194 GLN A O 1
ATOM 1530 N N . VAL A 1 1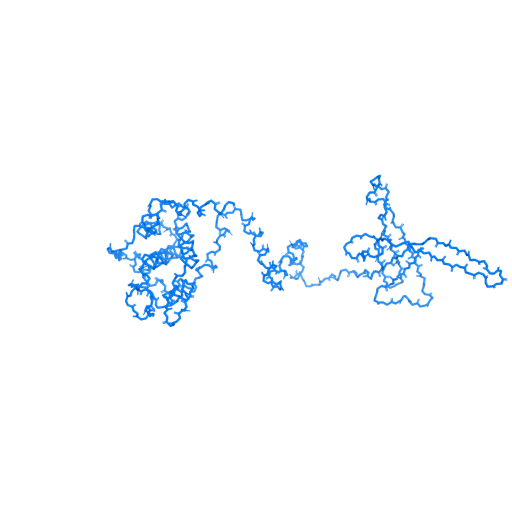95 ? -20.667 2.628 3.752 1.00 93.75 195 VAL A N 1
ATOM 1531 C CA . VAL A 1 195 ? -20.388 1.316 4.355 1.00 93.75 195 VAL A CA 1
ATOM 1532 C C . VAL A 1 195 ? -18.884 1.044 4.339 1.00 93.75 195 VAL A C 1
ATOM 1534 O O . VAL A 1 195 ? -18.316 0.684 5.374 1.00 93.75 195 VAL A O 1
ATOM 1537 N N . ARG A 1 196 ? -18.208 1.287 3.208 1.00 92.19 196 ARG A N 1
ATOM 1538 C CA . ARG A 1 196 ? -16.756 1.085 3.067 1.00 92.19 196 ARG A CA 1
ATOM 1539 C C . ARG A 1 196 ? -15.959 1.897 4.094 1.00 92.19 196 ARG A C 1
ATOM 1541 O O . ARG A 1 196 ? -15.112 1.334 4.787 1.00 92.19 196 ARG A O 1
ATOM 1548 N N . LEU A 1 197 ? -16.243 3.191 4.244 1.00 92.69 197 LEU A N 1
ATOM 1549 C CA . LEU A 1 197 ? -15.589 4.078 5.215 1.00 92.69 197 LEU A CA 1
ATOM 1550 C C . LEU A 1 197 ? -15.851 3.636 6.659 1.00 92.69 197 LEU A C 1
ATOM 1552 O O . LEU A 1 197 ? -14.946 3.674 7.494 1.00 92.69 197 LEU A O 1
ATOM 1556 N N . THR A 1 198 ? -17.057 3.148 6.945 1.00 94.31 198 THR A N 1
ATOM 1557 C CA . THR A 1 198 ? -17.412 2.615 8.267 1.00 94.31 198 THR A CA 1
ATOM 1558 C C . THR A 1 198 ? -16.643 1.324 8.576 1.00 94.31 198 THR A C 1
ATOM 1560 O O . THR A 1 198 ? -16.121 1.163 9.682 1.00 94.31 198 THR A O 1
ATOM 1563 N N . CYS A 1 199 ? -16.477 0.432 7.592 1.00 94.75 199 CYS A N 1
ATOM 1564 C CA . CYS A 1 199 ? -15.615 -0.750 7.704 1.00 94.75 199 CYS A CA 1
ATOM 1565 C C . CYS A 1 199 ? -14.147 -0.369 7.963 1.00 94.75 199 CYS A C 1
ATOM 1567 O O . CYS A 1 199 ? -13.478 -1.005 8.782 1.00 94.75 199 CYS A O 1
ATOM 1569 N N . LEU A 1 200 ? -13.642 0.687 7.314 1.00 93.56 200 LEU A N 1
ATOM 1570 C CA . LEU A 1 200 ? -12.297 1.208 7.578 1.00 93.56 200 LEU A CA 1
ATOM 1571 C C . LEU A 1 200 ? -12.169 1.770 8.993 1.00 93.56 200 LEU A C 1
ATOM 1573 O O . LEU A 1 200 ? -11.192 1.463 9.676 1.00 93.56 200 LEU A O 1
ATOM 1577 N N . ALA A 1 201 ? -13.158 2.535 9.459 1.00 94.00 201 ALA A N 1
ATOM 1578 C CA . ALA A 1 201 ? -13.190 3.051 10.823 1.00 94.00 201 ALA A CA 1
ATOM 1579 C C . ALA A 1 201 ? -13.156 1.907 11.852 1.00 94.00 201 ALA A C 1
ATOM 1581 O O . ALA A 1 201 ? -12.358 1.948 12.791 1.00 94.00 201 ALA A O 1
ATOM 1582 N N . LEU A 1 202 ? -13.947 0.847 11.645 1.00 94.44 202 LEU A N 1
ATOM 1583 C CA . LEU A 1 202 ? -13.921 -0.358 12.483 1.00 94.44 202 LEU A CA 1
ATOM 1584 C C . LEU A 1 202 ? -12.544 -1.025 12.483 1.00 94.44 202 LEU A C 1
ATOM 1586 O O . LEU A 1 202 ? -12.034 -1.404 13.540 1.00 94.44 202 LEU A O 1
ATOM 1590 N N . TYR A 1 203 ? -11.912 -1.145 11.315 1.00 94.56 203 TYR A N 1
ATOM 1591 C CA . TYR A 1 203 ? -10.589 -1.749 11.234 1.00 94.56 203 TYR A CA 1
ATOM 1592 C C . TYR A 1 203 ? -9.529 -0.927 11.974 1.00 94.56 203 TYR A C 1
ATOM 1594 O O . TYR A 1 203 ? -8.725 -1.488 12.724 1.00 94.56 203 TYR A O 1
ATOM 1602 N N . VAL A 1 204 ? -9.5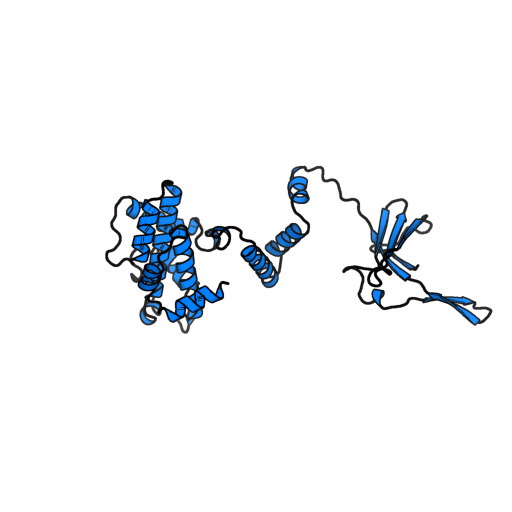67 0.401 11.825 1.00 93.62 204 VAL A N 1
ATOM 1603 C CA . VAL A 1 204 ? -8.724 1.328 12.591 1.00 93.62 204 VAL A CA 1
ATOM 1604 C C . VAL A 1 204 ? -8.947 1.133 14.089 1.00 93.62 204 VAL A C 1
ATOM 1606 O O . VAL A 1 204 ? -7.971 0.994 14.823 1.00 93.62 204 VAL A O 1
ATOM 1609 N N . GLU A 1 205 ? -10.195 1.040 14.548 1.00 93.44 205 GLU A N 1
ATOM 1610 C CA . GLU A 1 205 ? -10.508 0.821 15.963 1.00 93.44 205 GLU A CA 1
ATOM 1611 C C . GLU A 1 205 ? -9.899 -0.483 16.494 1.00 93.44 205 GLU A C 1
ATOM 1613 O O . GLU A 1 205 ? -9.296 -0.500 17.573 1.00 93.44 205 GLU A O 1
ATOM 1618 N N . TYR A 1 206 ? -9.973 -1.575 15.728 1.00 92.88 206 TYR A N 1
ATOM 1619 C CA . TYR A 1 206 ? -9.345 -2.839 16.113 1.00 92.88 206 TYR A CA 1
ATOM 1620 C C . TYR A 1 206 ? -7.818 -2.743 16.160 1.00 92.88 206 TYR A C 1
ATOM 1622 O O . TYR A 1 206 ? -7.203 -3.280 17.085 1.00 92.88 206 TYR A O 1
ATOM 1630 N N . LEU A 1 207 ? -7.196 -2.040 15.209 1.00 92.25 207 LEU A N 1
ATOM 1631 C CA . LEU A 1 207 ? -5.749 -1.820 15.205 1.00 92.25 207 LEU A CA 1
ATOM 1632 C C . LEU A 1 207 ? -5.301 -0.958 16.386 1.00 92.25 207 LEU A C 1
ATOM 1634 O O . LEU A 1 207 ? -4.334 -1.313 17.055 1.00 92.25 207 LEU A O 1
ATOM 1638 N N . VAL A 1 208 ? -6.007 0.134 16.686 1.00 91.69 208 VAL A N 1
ATOM 1639 C CA . VAL A 1 208 ? -5.699 1.008 17.828 1.00 91.69 208 VAL A CA 1
ATOM 1640 C C . VAL A 1 208 ? -5.885 0.254 19.142 1.00 91.69 208 VAL A C 1
ATOM 1642 O O . VAL A 1 208 ? -5.016 0.294 20.015 1.00 91.69 208 VAL A O 1
ATOM 1645 N N . THR A 1 209 ? -6.970 -0.511 19.265 1.00 90.44 209 THR A N 1
ATOM 1646 C CA . THR A 1 209 ? -7.221 -1.353 20.438 1.00 90.44 209 THR A CA 1
ATOM 1647 C C . THR A 1 209 ? -6.108 -2.385 20.622 1.00 90.44 209 THR A C 1
ATOM 1649 O O . THR A 1 209 ? -5.594 -2.541 21.729 1.00 90.44 209 THR A O 1
ATOM 1652 N N . PHE A 1 210 ? -5.669 -3.040 19.543 1.00 90.88 210 PHE A N 1
ATOM 1653 C CA . PHE A 1 210 ? -4.523 -3.950 19.562 1.00 90.88 210 PHE A CA 1
ATOM 1654 C C . PHE A 1 210 ? -3.213 -3.242 19.941 1.00 90.88 210 PHE A C 1
ATOM 1656 O O . PHE A 1 210 ? -2.438 -3.765 20.744 1.00 90.88 210 PHE A O 1
ATOM 1663 N N . LEU A 1 211 ? -2.952 -2.050 19.399 1.00 90.00 211 LEU A N 1
ATOM 1664 C CA . LEU A 1 211 ? -1.752 -1.261 19.691 1.00 90.00 211 LEU A CA 1
ATOM 1665 C C . LEU A 1 211 ? -1.663 -0.887 21.177 1.00 90.00 211 LEU A C 1
ATOM 1667 O O . LEU A 1 211 ? -0.590 -1.020 21.773 1.00 90.00 211 LEU A O 1
ATOM 1671 N N . ASN A 1 212 ? -2.799 -0.557 21.790 1.00 88.38 212 ASN A N 1
ATOM 1672 C CA . ASN A 1 212 ? -2.906 -0.179 23.199 1.00 88.38 212 ASN A CA 1
ATOM 1673 C C . ASN A 1 212 ? -2.855 -1.369 24.184 1.00 88.38 212 ASN A C 1
ATOM 1675 O O . ASN A 1 212 ? -2.780 -1.160 25.398 1.00 88.38 212 ASN A O 1
ATOM 1679 N N . MET A 1 213 ? -2.863 -2.621 23.708 1.00 87.50 213 MET A N 1
ATOM 1680 C CA . MET A 1 213 ? -2.724 -3.800 24.576 1.00 87.50 213 MET A CA 1
ATOM 1681 C C . MET A 1 213 ? -1.317 -3.947 25.142 1.00 87.50 213 MET A C 1
ATOM 1683 O O . MET A 1 213 ? -0.314 -3.703 24.468 1.00 87.50 213 MET A O 1
ATOM 1687 N N . LYS A 1 214 ? -1.228 -4.441 26.383 1.00 84.69 214 LYS A N 1
ATOM 1688 C CA . LYS A 1 214 ? 0.064 -4.757 26.994 1.00 84.69 214 LYS A CA 1
ATOM 1689 C C . LYS A 1 214 ? 0.599 -6.057 26.402 1.00 84.69 214 LYS A C 1
ATOM 1691 O O . LYS A 1 214 ? -0.149 -6.988 26.119 1.00 84.69 214 LYS A O 1
ATOM 1696 N N . GLY A 1 215 ? 1.925 -6.183 26.319 1.00 82.31 215 GLY A N 1
ATOM 1697 C CA . GLY A 1 215 ? 2.565 -7.386 25.769 1.00 82.31 215 GLY A CA 1
ATOM 1698 C C . GLY A 1 215 ? 2.134 -8.696 26.451 1.00 82.31 215 GLY A C 1
ATOM 1699 O O . GLY A 1 215 ? 2.026 -9.719 25.784 1.00 82.31 215 GLY A O 1
ATOM 1700 N N . ARG A 1 216 ? 1.817 -8.666 27.756 1.00 83.12 216 ARG A N 1
ATOM 1701 C CA . ARG A 1 216 ? 1.298 -9.832 28.500 1.00 83.12 216 ARG A CA 1
ATOM 1702 C C . ARG A 1 216 ? -0.066 -10.311 27.991 1.00 83.12 216 ARG A C 1
ATOM 1704 O O . ARG A 1 216 ? -0.301 -11.515 27.972 1.00 83.12 216 ARG A O 1
ATOM 1711 N N . ASP A 1 217 ? -0.913 -9.391 27.539 1.00 84.81 217 ASP A N 1
ATOM 1712 C CA . ASP A 1 217 ? -2.253 -9.697 27.028 1.00 84.81 217 ASP A CA 1
ATOM 1713 C C . ASP A 1 217 ? -2.171 -10.337 25.632 1.00 84.81 217 ASP A C 1
ATOM 1715 O O . ASP A 1 217 ? -2.968 -11.209 25.291 1.00 84.81 217 ASP A O 1
ATOM 1719 N N . ILE A 1 218 ? -1.151 -9.959 24.850 1.00 85.44 218 ILE A N 1
ATOM 1720 C CA . ILE A 1 218 ? -0.892 -10.480 23.499 1.00 85.44 218 ILE A CA 1
ATOM 1721 C C . ILE A 1 218 ? -0.263 -11.882 23.548 1.00 85.44 218 ILE A C 1
ATOM 1723 O O . ILE A 1 218 ? -0.599 -12.733 22.725 1.00 85.44 218 ILE A O 1
ATOM 1727 N N . GLN A 1 219 ? 0.620 -12.154 24.518 1.00 84.06 219 GLN A N 1
ATOM 1728 C CA . GLN A 1 219 ? 1.418 -13.393 24.588 1.00 84.06 219 GLN A CA 1
ATOM 1729 C C . GLN A 1 219 ? 0.602 -14.683 24.518 1.00 84.06 219 GLN A C 1
ATOM 1731 O O . GLN A 1 219 ? 1.064 -15.665 23.931 1.00 84.06 219 GLN A O 1
ATOM 1736 N N . HIS A 1 220 ? -0.593 -14.673 25.105 1.00 79.00 220 HIS A N 1
ATOM 1737 C CA . HIS A 1 220 ? -1.478 -15.833 25.195 1.00 79.00 220 HIS A CA 1
ATOM 1738 C C . HIS A 1 220 ? -2.721 -15.713 24.311 1.00 79.00 220 HIS A C 1
ATOM 1740 O O . HIS A 1 220 ? -3.595 -16.576 24.370 1.00 79.00 220 HIS A O 1
ATOM 1746 N N . MET A 1 221 ? -2.786 -14.668 23.483 1.00 81.88 221 MET A N 1
ATOM 1747 C CA . MET A 1 221 ? -3.973 -14.323 22.723 1.00 81.88 221 MET A CA 1
ATOM 1748 C C . MET A 1 221 ? -4.255 -15.353 21.630 1.00 81.88 221 MET A C 1
ATOM 1750 O O . MET A 1 221 ? -3.471 -15.572 20.700 1.00 81.88 221 MET A O 1
ATOM 1754 N N . LYS A 1 222 ? -5.429 -15.964 21.727 1.00 79.38 222 LYS A N 1
ATOM 1755 C CA . LYS A 1 222 ? -6.024 -16.834 20.719 1.00 79.38 222 LYS A CA 1
ATOM 1756 C C . LYS A 1 222 ? -7.128 -16.086 19.991 1.00 79.38 222 LYS A C 1
ATOM 1758 O O . LYS A 1 222 ? -7.756 -15.166 20.517 1.00 79.38 222 LYS A O 1
ATOM 1763 N N . VAL A 1 223 ? -7.432 -16.535 18.774 1.00 78.06 223 VAL A N 1
ATOM 1764 C CA . VAL A 1 223 ? -8.509 -15.957 17.953 1.00 78.06 223 VAL A CA 1
ATOM 1765 C C . VAL A 1 223 ? -9.854 -15.985 18.695 1.00 78.06 223 VAL A C 1
ATOM 1767 O O . VAL A 1 223 ? -10.590 -15.009 18.637 1.00 78.06 223 VAL A O 1
ATOM 1770 N N . LYS A 1 224 ? -10.129 -17.031 19.486 1.00 74.31 224 LYS A N 1
ATOM 1771 C CA . LYS A 1 224 ? -11.385 -17.189 20.246 1.00 74.31 224 LYS A CA 1
ATOM 1772 C C . LYS A 1 224 ? -11.507 -16.303 21.495 1.00 74.31 224 LYS A C 1
ATOM 1774 O O . LYS A 1 224 ? -12.589 -16.230 22.067 1.00 74.31 224 LYS A O 1
ATOM 1779 N N . ASP A 1 225 ? -10.428 -15.656 21.930 1.00 77.00 225 ASP A N 1
ATOM 1780 C CA . ASP A 1 225 ? -10.457 -14.858 23.160 1.00 77.00 225 ASP A CA 1
ATOM 1781 C C . ASP A 1 225 ? -11.302 -13.589 22.983 1.00 77.00 225 ASP A C 1
ATOM 1783 O O . ASP A 1 225 ? -11.375 -13.026 21.891 1.00 77.00 225 ASP A O 1
ATOM 1787 N N . LYS A 1 226 ? -11.891 -13.068 24.059 1.00 72.31 226 LYS A N 1
ATOM 1788 C CA . LYS A 1 226 ? -12.742 -11.862 23.997 1.00 72.31 226 LYS A CA 1
ATOM 1789 C C . LYS A 1 226 ? -11.955 -10.547 23.879 1.00 72.31 226 LYS A C 1
ATOM 1791 O O . LYS A 1 226 ? -12.548 -9.476 23.877 1.00 72.31 226 LYS A O 1
ATOM 1796 N N . ASN A 1 227 ? -10.631 -10.622 23.752 1.00 69.56 227 ASN A N 1
ATOM 1797 C CA . ASN A 1 227 ? -9.691 -9.505 23.895 1.00 69.56 227 ASN A CA 1
ATOM 1798 C C . ASN A 1 227 ? -9.654 -8.550 22.683 1.00 69.56 227 ASN A C 1
ATOM 1800 O O . ASN A 1 227 ? -8.611 -8.011 22.392 1.00 69.56 227 ASN A O 1
ATOM 1804 N N . LEU A 1 228 ? -10.748 -8.386 21.945 1.00 77.00 228 LEU A N 1
ATOM 1805 C CA . LEU A 1 228 ? -10.977 -7.445 20.834 1.00 77.00 228 LEU A CA 1
ATOM 1806 C C . LEU A 1 228 ? -12.488 -7.537 20.580 1.00 77.00 228 LEU A C 1
ATOM 1808 O O . LEU A 1 228 ? -12.943 -8.232 19.670 1.00 77.00 228 LEU A O 1
ATOM 1812 N N . GLN A 1 229 ? -13.275 -7.005 21.514 1.00 73.75 229 GLN A N 1
ATOM 1813 C CA . GLN A 1 229 ? -14.719 -7.224 21.534 1.00 73.75 229 GLN A CA 1
ATOM 1814 C C . GLN A 1 229 ? -15.359 -6.705 20.236 1.00 73.75 229 GLN A C 1
ATOM 1816 O O . GLN A 1 229 ? -15.019 -5.629 19.758 1.00 73.75 229 GLN A O 1
ATOM 1821 N N . GLY A 1 230 ? -16.243 -7.507 19.637 1.00 80.25 230 GLY A N 1
ATOM 1822 C CA . GLY A 1 230 ? -16.892 -7.183 18.361 1.00 80.25 230 GLY A CA 1
ATOM 1823 C C . GLY A 1 230 ? -16.027 -7.393 17.111 1.00 80.25 230 GLY A C 1
ATOM 1824 O O . GLY A 1 230 ? -16.557 -7.289 16.013 1.00 80.25 230 GLY A O 1
ATOM 1825 N N . CYS A 1 231 ? -14.736 -7.725 17.241 1.00 86.94 231 CYS A N 1
ATOM 1826 C CA . CYS A 1 231 ? -13.863 -7.977 16.092 1.00 86.94 231 CYS A CA 1
ATOM 1827 C C . CYS A 1 231 ? -14.145 -9.351 15.456 1.00 86.94 231 CYS A C 1
ATOM 1829 O O . CYS A 1 231 ? -14.064 -10.372 16.156 1.00 86.94 231 CYS A O 1
ATOM 1831 N N . PRO A 1 232 ? -14.412 -9.421 14.137 1.00 91.12 232 PRO A N 1
ATOM 1832 C CA . PRO A 1 232 ? -14.611 -10.692 13.453 1.00 91.12 232 PRO A CA 1
ATOM 1833 C C . PRO A 1 232 ? -13.372 -11.604 13.554 1.00 91.12 232 PRO A C 1
ATOM 1835 O O . PRO A 1 232 ? -12.235 -11.127 13.460 1.00 91.12 232 PRO A O 1
ATOM 1838 N N . PRO A 1 233 ? -13.541 -12.938 13.673 1.00 89.88 233 PRO A N 1
ATOM 1839 C CA . PRO A 1 233 ? -12.420 -13.868 13.837 1.00 89.88 233 PRO A CA 1
ATOM 1840 C C . PRO A 1 233 ? -11.367 -13.796 12.724 1.00 89.88 233 PRO A C 1
ATOM 1842 O O . PRO A 1 233 ? -10.181 -13.997 12.995 1.00 89.88 233 PRO A O 1
ATOM 1845 N N . MET A 1 234 ? -11.788 -13.514 11.486 1.00 89.94 234 MET A N 1
ATOM 1846 C CA . MET A 1 234 ? -10.886 -13.401 10.335 1.00 89.94 234 MET A CA 1
ATOM 1847 C C . MET A 1 234 ? -9.997 -12.159 10.430 1.00 89.94 234 MET A C 1
ATOM 1849 O O . MET A 1 234 ? -8.784 -12.273 10.265 1.00 89.94 234 MET A O 1
ATOM 1853 N N . ILE A 1 235 ? -10.572 -11.012 10.805 1.00 91.56 235 ILE A N 1
ATOM 1854 C CA . ILE A 1 235 ? -9.837 -9.759 11.027 1.00 91.56 235 ILE A CA 1
ATOM 1855 C C . ILE A 1 235 ? -8.850 -9.925 12.182 1.00 91.56 235 ILE A C 1
ATOM 1857 O O . ILE A 1 235 ? -7.668 -9.613 12.060 1.00 91.56 235 ILE A O 1
ATOM 1861 N N . LYS A 1 236 ? -9.300 -10.514 13.293 1.00 91.56 236 LYS A N 1
ATOM 1862 C CA . LYS A 1 236 ? -8.442 -10.764 14.453 1.00 91.56 236 LYS A CA 1
ATOM 1863 C C . LYS A 1 236 ? -7.272 -11.693 14.132 1.00 91.56 236 LYS A C 1
ATOM 1865 O O . LYS A 1 236 ? -6.156 -11.452 14.591 1.00 91.56 236 LYS A O 1
ATOM 1870 N N . ARG A 1 237 ? -7.513 -12.763 13.366 1.00 91.00 237 ARG A N 1
ATOM 1871 C CA . ARG A 1 237 ? -6.446 -13.659 12.898 1.00 91.00 237 ARG A CA 1
ATOM 1872 C C . ARG A 1 237 ? -5.448 -12.894 12.032 1.00 91.00 237 ARG A C 1
ATOM 1874 O O . ARG A 1 237 ? -4.257 -13.003 12.287 1.00 91.00 237 ARG A O 1
ATOM 1881 N N . HIS A 1 238 ? -5.933 -12.088 11.089 1.00 91.94 238 HIS A N 1
ATOM 1882 C CA . HIS A 1 238 ? -5.080 -11.265 10.238 1.00 91.94 238 HIS A CA 1
ATOM 1883 C C . HIS A 1 238 ? -4.193 -10.313 11.052 1.00 91.94 238 HIS A C 1
ATOM 1885 O O . HIS A 1 238 ? -2.979 -10.350 10.897 1.00 91.94 238 HIS A O 1
ATOM 1891 N N . ILE A 1 239 ? -4.764 -9.540 11.985 1.00 91.81 239 ILE A N 1
ATOM 1892 C CA . ILE A 1 239 ? -3.994 -8.620 12.843 1.00 91.81 239 ILE A CA 1
ATOM 1893 C C . ILE A 1 239 ? -2.891 -9.372 13.598 1.00 91.81 239 ILE A C 1
ATOM 1895 O O . ILE A 1 239 ? -1.745 -8.924 13.662 1.00 91.81 239 ILE A O 1
ATOM 1899 N N . LEU A 1 240 ? -3.227 -10.529 14.174 1.00 91.19 240 LEU A N 1
ATOM 1900 C CA . LEU A 1 240 ? -2.262 -11.335 14.909 1.00 91.19 240 LEU A CA 1
ATOM 1901 C C . LEU A 1 240 ? -1.164 -11.890 14.002 1.00 91.19 240 LEU A C 1
ATOM 1903 O O . LEU A 1 240 ? -0.000 -11.861 14.388 1.00 91.19 240 LEU A O 1
ATOM 1907 N N . ASP A 1 241 ? -1.497 -12.419 12.836 1.00 90.88 241 ASP A N 1
ATOM 1908 C CA . ASP A 1 241 ? -0.508 -13.060 11.970 1.00 90.88 241 ASP A CA 1
ATOM 1909 C C . ASP A 1 241 ? 0.374 -12.030 11.242 1.00 90.88 241 ASP A C 1
ATOM 1911 O O . ASP A 1 241 ? 1.557 -12.286 11.036 1.00 90.88 241 ASP A O 1
ATOM 1915 N N . GLU A 1 242 ? -0.156 -10.841 10.945 1.00 91.50 242 GLU A N 1
ATOM 1916 C CA . GLU A 1 242 ? 0.568 -9.780 10.237 1.00 91.50 242 GLU A CA 1
ATOM 1917 C C . GLU A 1 242 ? 1.438 -8.916 11.167 1.00 91.50 242 GLU A C 1
ATOM 1919 O O . GLU A 1 242 ? 2.539 -8.497 10.796 1.00 91.50 242 GLU A O 1
ATOM 1924 N N . TYR A 1 243 ? 0.963 -8.643 12.389 1.00 92.50 243 TYR A N 1
ATOM 1925 C CA . TYR A 1 243 ? 1.607 -7.712 13.327 1.00 92.50 243 TYR A CA 1
ATOM 1926 C C . TYR A 1 243 ? 2.155 -8.383 14.594 1.00 92.50 243 TYR A C 1
ATOM 1928 O O . TYR A 1 243 ? 2.602 -7.709 15.525 1.00 92.50 243 TYR A O 1
ATOM 1936 N N . THR A 1 244 ? 2.200 -9.714 14.654 1.00 92.12 244 THR A N 1
ATOM 1937 C CA . THR A 1 244 ? 2.942 -10.445 15.695 1.00 92.12 244 THR A CA 1
ATOM 1938 C C . THR A 1 244 ? 3.805 -11.532 15.073 1.00 92.12 244 THR A C 1
ATOM 1940 O O . THR A 1 244 ? 3.637 -11.901 13.919 1.00 92.12 244 THR A O 1
ATOM 1943 N N . HIS A 1 245 ? 4.767 -12.038 15.833 1.00 91.06 245 HIS A N 1
ATOM 1944 C CA . HIS A 1 245 ? 5.495 -13.249 15.480 1.00 91.06 245 HIS A CA 1
ATOM 1945 C C . HIS A 1 245 ? 5.499 -14.197 16.676 1.00 91.06 245 HIS A C 1
ATOM 1947 O O . HIS A 1 245 ? 5.347 -13.777 17.826 1.00 91.06 245 HIS A O 1
ATOM 1953 N N . ASN A 1 246 ? 5.659 -15.489 16.408 1.00 89.62 246 ASN A N 1
ATOM 1954 C CA . ASN A 1 246 ? 5.766 -16.487 17.461 1.00 89.62 246 ASN A CA 1
ATOM 1955 C C . ASN A 1 246 ? 7.222 -16.617 17.905 1.00 89.62 246 ASN A C 1
ATOM 1957 O O . ASN A 1 246 ? 8.107 -16.868 17.091 1.00 89.62 246 ASN A O 1
ATOM 1961 N N . HIS A 1 247 ? 7.453 -16.495 19.208 1.00 87.06 247 HIS A N 1
ATOM 1962 C CA . HIS A 1 247 ? 8.739 -16.752 19.838 1.00 87.06 247 HIS A CA 1
ATOM 1963 C C . HIS A 1 247 ? 8.516 -17.620 21.079 1.00 87.06 247 HIS A C 1
ATOM 1965 O O . HIS A 1 247 ? 7.793 -17.226 21.993 1.00 87.06 247 HIS A O 1
ATOM 1971 N N . LEU A 1 248 ? 9.115 -18.816 21.109 1.00 85.12 248 LEU A N 1
ATOM 1972 C CA . LEU A 1 248 ? 8.972 -19.783 22.211 1.00 85.12 248 LEU A CA 1
ATOM 1973 C C . LEU A 1 248 ? 7.498 -20.063 22.584 1.00 85.12 248 LEU A C 1
ATOM 1975 O O . LEU A 1 248 ? 7.121 -20.000 23.753 1.00 85.12 248 LEU A O 1
ATOM 1979 N N . ASN A 1 249 ? 6.650 -20.331 21.582 1.00 84.00 249 ASN A N 1
ATOM 1980 C CA . ASN A 1 249 ? 5.199 -20.552 21.727 1.00 84.00 249 ASN A CA 1
ATOM 1981 C C . ASN A 1 249 ? 4.408 -19.392 22.361 1.00 84.00 249 ASN A C 1
ATOM 1983 O O . ASN A 1 249 ? 3.265 -19.577 22.779 1.00 84.00 249 ASN A O 1
ATOM 1987 N N . LYS A 1 250 ? 4.985 -18.188 22.404 1.00 86.75 250 LYS A N 1
ATOM 1988 C CA . LYS A 1 250 ? 4.300 -16.959 22.807 1.00 86.75 250 LYS A CA 1
ATOM 1989 C C . LYS A 1 250 ? 4.238 -16.001 21.630 1.00 86.75 250 LYS A C 1
ATOM 1991 O O . LYS A 1 250 ? 5.205 -15.878 20.876 1.00 86.75 250 LYS A O 1
ATOM 1996 N N . ARG A 1 251 ? 3.117 -15.298 21.488 1.00 89.06 251 ARG A N 1
ATOM 1997 C CA . ARG A 1 251 ? 3.014 -14.213 20.507 1.00 89.06 251 ARG A CA 1
ATOM 1998 C C . ARG A 1 251 ? 3.745 -12.982 21.024 1.00 89.06 251 ARG A C 1
ATOM 2000 O O . ARG A 1 251 ? 3.555 -12.560 22.162 1.00 89.06 251 ARG A O 1
ATOM 2007 N N . VAL A 1 252 ? 4.587 -12.406 20.181 1.00 89.31 252 VAL A N 1
ATOM 2008 C CA . VAL A 1 252 ? 5.377 -11.221 20.501 1.00 89.31 252 VAL A CA 1
ATOM 2009 C C . VAL A 1 252 ? 5.135 -10.163 19.435 1.00 89.31 252 VAL A C 1
ATOM 2011 O O . VAL A 1 252 ? 5.218 -10.422 18.232 1.00 89.31 252 VAL A O 1
ATOM 2014 N N . ARG A 1 253 ? 4.847 -8.943 19.885 1.00 92.12 253 ARG A N 1
ATOM 2015 C CA . ARG A 1 253 ? 4.848 -7.748 19.044 1.00 92.12 253 ARG A CA 1
ATOM 2016 C C . ARG A 1 253 ? 6.227 -7.100 19.158 1.00 92.12 253 ARG A C 1
ATOM 2018 O O . ARG A 1 253 ? 6.568 -6.569 20.210 1.00 92.12 253 ARG A O 1
ATOM 2025 N N . SER A 1 254 ? 7.046 -7.224 18.114 1.00 90.00 254 SER A N 1
ATOM 2026 C CA . SER A 1 254 ? 8.331 -6.515 18.032 1.00 90.00 254 SER A CA 1
ATOM 2027 C C . SER A 1 254 ? 8.100 -5.019 17.810 1.00 90.00 254 SER A C 1
ATOM 2029 O O . SER A 1 254 ? 7.024 -4.621 17.364 1.00 90.00 254 SER A O 1
ATOM 2031 N N . SER A 1 255 ? 9.127 -4.197 18.041 1.00 87.31 255 SER A N 1
ATOM 2032 C CA . SER A 1 255 ? 9.090 -2.767 17.700 1.00 87.31 255 SER A CA 1
ATOM 2033 C C . SER A 1 255 ? 8.765 -2.536 16.222 1.00 87.31 255 SER A C 1
ATOM 2035 O O . SER A 1 255 ? 7.925 -1.707 15.901 1.00 87.31 255 SER A O 1
ATOM 2037 N N . GLN A 1 256 ? 9.353 -3.330 15.322 1.00 87.50 256 GLN A N 1
ATOM 2038 C CA . GLN A 1 256 ? 9.088 -3.238 13.886 1.00 87.50 256 GLN A CA 1
ATOM 2039 C C . GLN A 1 256 ? 7.625 -3.542 13.537 1.00 87.50 256 GLN A C 1
ATOM 2041 O O . GLN A 1 256 ? 7.030 -2.848 12.714 1.00 87.50 256 GLN A O 1
ATOM 2046 N N . ASN A 1 257 ? 7.029 -4.563 14.158 1.00 88.62 257 ASN A N 1
ATOM 2047 C CA . ASN A 1 257 ? 5.628 -4.896 13.913 1.00 88.62 257 ASN A CA 1
ATOM 2048 C C . ASN A 1 257 ? 4.680 -3.859 14.521 1.00 88.62 257 ASN A C 1
ATOM 2050 O O . ASN A 1 257 ? 3.649 -3.555 13.928 1.00 88.62 257 ASN A O 1
ATOM 2054 N N . GLU A 1 258 ? 5.037 -3.303 15.678 1.00 89.12 258 GLU A N 1
ATOM 2055 C CA . GLU A 1 258 ? 4.309 -2.197 16.292 1.00 89.12 258 GLU A CA 1
ATOM 2056 C C . GLU A 1 258 ? 4.329 -0.957 15.394 1.00 89.12 258 GLU A C 1
ATOM 2058 O O . GLU A 1 258 ? 3.282 -0.379 15.116 1.00 89.12 258 GLU A O 1
ATOM 2063 N N . ASP A 1 259 ? 5.498 -0.594 14.864 1.00 86.88 259 ASP A N 1
ATOM 2064 C CA . ASP A 1 259 ? 5.653 0.517 13.927 1.00 86.88 259 ASP A CA 1
ATOM 2065 C C . ASP A 1 259 ? 4.841 0.299 12.653 1.00 86.88 259 ASP A C 1
ATOM 2067 O O . ASP A 1 259 ? 4.178 1.219 12.178 1.00 86.88 259 ASP A O 1
ATOM 2071 N N . ARG A 1 260 ? 4.839 -0.926 12.126 1.00 88.00 260 ARG A N 1
ATOM 2072 C CA . ARG A 1 260 ? 4.071 -1.279 10.932 1.00 88.00 260 ARG A CA 1
ATOM 2073 C C . ARG A 1 260 ? 2.560 -1.206 11.172 1.00 88.00 260 ARG A C 1
ATOM 2075 O O . ARG A 1 260 ? 1.847 -0.681 10.319 1.00 88.00 260 ARG A O 1
ATOM 2082 N N . ALA A 1 261 ? 2.082 -1.693 12.318 1.00 89.56 261 ALA A N 1
ATOM 2083 C CA . ALA A 1 261 ? 0.680 -1.584 12.721 1.00 89.56 261 ALA A CA 1
ATOM 2084 C C . ALA A 1 261 ? 0.266 -0.119 12.924 1.00 89.56 261 ALA A C 1
ATOM 2086 O O . ALA A 1 261 ? -0.793 0.283 12.450 1.00 89.56 261 ALA A O 1
ATOM 2087 N N . MET A 1 262 ? 1.124 0.695 13.550 1.00 88.25 262 MET A N 1
ATOM 2088 C CA . MET A 1 262 ? 0.909 2.138 13.686 1.00 88.25 262 MET A CA 1
ATOM 2089 C C . MET A 1 262 ? 0.792 2.822 12.324 1.00 88.25 262 MET A C 1
ATOM 2091 O O . MET A 1 262 ? -0.174 3.539 12.089 1.00 88.25 262 MET A O 1
ATOM 2095 N N . CYS A 1 263 ? 1.744 2.591 11.415 1.00 87.06 263 CYS A N 1
ATOM 2096 C CA . CYS A 1 263 ? 1.703 3.187 10.080 1.00 87.06 263 CYS A CA 1
ATOM 2097 C C . CYS A 1 263 ? 0.435 2.773 9.323 1.00 87.06 263 CYS A C 1
ATOM 2099 O O . CYS A 1 263 ? -0.196 3.617 8.697 1.00 87.06 263 CYS A O 1
ATOM 2101 N N . CYS A 1 264 ? 0.029 1.504 9.424 1.00 89.00 264 CYS A N 1
ATOM 2102 C CA . CYS A 1 264 ? -1.216 1.022 8.829 1.00 89.00 264 CYS A CA 1
ATOM 2103 C C . CYS A 1 264 ? -2.439 1.758 9.399 1.00 89.00 264 CYS A C 1
ATOM 2105 O O . CYS A 1 264 ? -3.224 2.318 8.638 1.00 89.00 264 CYS A O 1
ATOM 2107 N N . ALA A 1 265 ? -2.555 1.843 10.729 1.00 90.56 265 ALA A N 1
ATOM 2108 C CA . ALA A 1 265 ? -3.645 2.561 11.386 1.00 90.56 265 ALA A CA 1
ATOM 2109 C C . ALA A 1 265 ? -3.687 4.042 10.974 1.00 90.56 265 ALA A C 1
ATOM 2111 O O . ALA A 1 265 ? -4.763 4.572 10.712 1.00 90.56 265 ALA A O 1
ATOM 2112 N N . MET A 1 266 ? -2.529 4.701 10.857 1.00 87.50 266 MET A N 1
ATOM 2113 C CA . MET A 1 266 ? -2.433 6.094 10.410 1.00 87.50 266 MET A CA 1
ATOM 2114 C C . MET A 1 266 ? -2.903 6.272 8.965 1.00 87.50 266 MET A C 1
ATOM 2116 O O . MET A 1 266 ? -3.700 7.165 8.694 1.00 87.50 266 MET A O 1
ATOM 2120 N N . VAL A 1 267 ? -2.438 5.424 8.045 1.00 88.12 267 VAL A N 1
ATOM 2121 C CA . VAL A 1 267 ? -2.822 5.490 6.627 1.00 88.12 267 VAL A CA 1
ATOM 2122 C C . VAL A 1 267 ? -4.318 5.240 6.460 1.00 88.12 267 VAL A C 1
ATOM 2124 O O . VAL A 1 267 ? -4.993 6.013 5.790 1.00 88.12 267 VAL A O 1
ATOM 2127 N N . LEU A 1 268 ? -4.856 4.212 7.116 1.00 90.38 268 LEU A N 1
ATOM 2128 C CA . LEU A 1 268 ? -6.285 3.907 7.063 1.00 90.38 268 LEU A CA 1
ATOM 2129 C C . LEU A 1 268 ? -7.132 5.021 7.680 1.00 90.38 268 LEU A C 1
ATOM 2131 O O . LEU A 1 268 ? -8.181 5.342 7.136 1.00 90.38 268 LEU A O 1
ATOM 2135 N N . SER A 1 269 ? -6.660 5.651 8.761 1.00 89.50 269 SER A N 1
ATOM 2136 C CA . SER A 1 269 ? -7.337 6.811 9.354 1.00 89.50 269 SER A CA 1
ATOM 2137 C C . SER A 1 269 ? -7.376 7.991 8.387 1.00 89.50 269 SER A C 1
ATOM 2139 O O . SER A 1 269 ? -8.412 8.630 8.270 1.00 89.50 269 SER A O 1
ATOM 2141 N N . LEU A 1 270 ? -6.278 8.259 7.667 1.00 88.31 270 LEU A N 1
ATOM 2142 C CA . LEU A 1 270 ? -6.232 9.312 6.648 1.00 88.31 270 LEU A CA 1
ATOM 2143 C C . LEU A 1 270 ? -7.201 9.028 5.500 1.00 88.31 270 LEU A C 1
ATOM 2145 O O . LEU A 1 270 ? -7.904 9.933 5.070 1.00 88.31 270 LEU A O 1
ATOM 2149 N N . ILE A 1 271 ? -7.265 7.785 5.021 1.00 87.00 271 ILE A N 1
ATOM 2150 C CA . ILE A 1 271 ? -8.201 7.404 3.956 1.00 87.00 271 ILE A CA 1
ATOM 2151 C C . ILE A 1 271 ? -9.647 7.549 4.453 1.00 87.00 271 ILE A C 1
ATOM 2153 O O . ILE A 1 271 ? -10.459 8.200 3.801 1.00 87.00 271 ILE A O 1
ATOM 2157 N N . ALA A 1 272 ? -9.951 7.014 5.640 1.00 87.88 272 ALA A N 1
ATOM 2158 C CA . ALA A 1 272 ? -11.283 7.071 6.238 1.00 87.88 272 ALA A CA 1
ATOM 2159 C C . ALA A 1 272 ? -11.747 8.508 6.543 1.00 87.88 272 ALA A C 1
ATOM 2161 O O . ALA A 1 272 ? -12.940 8.790 6.513 1.00 87.88 272 ALA A O 1
ATOM 2162 N N . SER A 1 273 ? -10.816 9.430 6.802 1.00 86.62 273 SER A N 1
ATOM 2163 C CA . SER A 1 273 ? -11.108 10.840 7.071 1.00 86.62 273 SER A CA 1
ATOM 2164 C C . SER A 1 273 ? -11.015 11.739 5.830 1.00 86.62 273 SER A C 1
ATOM 2166 O O . SER A 1 273 ? -10.894 12.956 5.975 1.00 86.62 273 SER A O 1
ATOM 2168 N N . LYS A 1 274 ? -10.975 11.175 4.612 1.00 83.69 274 LYS A N 1
ATOM 2169 C CA . LYS A 1 274 ? -10.765 11.928 3.356 1.00 83.69 274 LYS A CA 1
ATOM 2170 C C . LYS A 1 274 ? -9.560 12.885 3.431 1.00 83.69 274 LYS A C 1
ATOM 2172 O O . LYS A 1 274 ? -9.608 14.022 2.968 1.00 83.69 274 LYS A O 1
ATOM 2177 N N . TYR A 1 275 ? -8.478 12.427 4.058 1.00 80.69 275 TYR A N 1
ATOM 2178 C CA . TYR A 1 275 ? -7.218 13.143 4.295 1.00 80.69 275 TYR A CA 1
ATOM 2179 C C . TYR A 1 275 ? -7.325 14.394 5.182 1.00 80.69 275 TYR A C 1
ATOM 2181 O O . TYR A 1 275 ? -6.364 15.154 5.300 1.00 80.69 275 TYR A O 1
ATOM 2189 N N . GLN A 1 276 ? -8.454 14.579 5.870 1.00 78.56 276 GLN A N 1
ATOM 2190 C CA . GLN A 1 276 ? -8.662 15.620 6.876 1.00 78.56 276 GLN A CA 1
ATOM 2191 C C . GLN A 1 276 ? -8.708 14.983 8.266 1.00 78.56 276 GLN A C 1
ATOM 2193 O O . GLN A 1 276 ? -9.775 14.658 8.771 1.00 78.56 276 GLN A O 1
ATOM 2198 N N . LEU A 1 277 ? -7.538 14.741 8.863 1.00 78.94 277 LEU A N 1
ATOM 2199 C CA . LEU A 1 277 ? -7.437 14.069 10.160 1.00 78.94 277 LEU A CA 1
ATOM 2200 C C . LEU A 1 277 ? -6.931 15.009 11.250 1.00 78.94 277 LEU A C 1
ATOM 2202 O O . LEU A 1 277 ? -5.863 15.615 11.115 1.00 78.94 277 LEU A O 1
ATOM 2206 N N . SER A 1 278 ? -7.646 15.069 12.372 1.00 80.25 278 SER A N 1
ATOM 2207 C CA . SER A 1 278 ? -7.169 15.782 13.551 1.00 80.25 278 SER A CA 1
ATOM 2208 C C . SER A 1 278 ? -5.986 15.055 14.205 1.00 80.25 278 SER A C 1
ATOM 2210 O O . SER A 1 278 ? -6.114 13.977 14.796 1.00 80.25 278 SER A O 1
ATOM 2212 N N . LEU A 1 279 ? -4.801 15.673 14.154 1.00 77.31 279 LEU A N 1
ATOM 2213 C CA . LEU A 1 279 ? -3.584 15.117 14.757 1.00 77.31 279 LEU A CA 1
ATOM 2214 C C . LEU A 1 279 ? -3.725 14.922 16.277 1.00 77.31 279 LEU A C 1
ATOM 2216 O O . LEU A 1 279 ? -3.142 13.996 16.839 1.00 77.31 279 LEU A O 1
ATOM 2220 N N . SER A 1 280 ? -4.497 15.772 16.959 1.00 79.56 280 SER A N 1
ATOM 2221 C CA . SER A 1 280 ? -4.710 15.658 18.406 1.00 79.56 280 SER A CA 1
ATOM 2222 C C . SER A 1 280 ? -5.525 14.415 18.769 1.00 79.56 280 SER A C 1
ATOM 2224 O O . SER A 1 280 ? -5.180 13.735 19.739 1.00 79.56 280 SER A O 1
ATOM 2226 N N . THR A 1 281 ? -6.543 14.076 17.974 1.00 81.31 281 THR A N 1
ATOM 2227 C CA . THR A 1 281 ? -7.369 12.875 18.160 1.00 81.31 281 THR A CA 1
ATOM 2228 C C . THR A 1 281 ? -6.581 11.600 17.860 1.00 81.31 281 THR A C 1
ATOM 2230 O O . THR A 1 281 ? -6.670 10.613 18.596 1.00 81.31 281 THR A O 1
ATOM 2233 N N . LEU A 1 282 ? -5.754 11.629 16.810 1.00 81.06 282 LEU A N 1
ATOM 2234 C CA . LEU A 1 282 ? -4.886 10.514 16.440 1.00 81.06 282 LEU A CA 1
ATOM 2235 C C . LEU A 1 282 ? -3.873 10.196 17.553 1.00 81.06 282 LEU A C 1
ATOM 2237 O O . LEU A 1 282 ? -3.735 9.045 17.968 1.00 81.06 282 LEU A O 1
ATOM 2241 N N . LEU A 1 283 ? -3.185 11.220 18.069 1.00 79.19 283 LEU A N 1
ATOM 2242 C CA . LEU A 1 283 ? -2.165 11.047 19.107 1.00 79.19 283 LEU A CA 1
ATOM 2243 C C . LEU A 1 283 ? -2.756 10.608 20.448 1.00 79.19 283 LEU A C 1
ATOM 2245 O O . LEU A 1 283 ? -2.152 9.785 21.136 1.00 79.19 283 LEU A O 1
ATOM 2249 N N . SER A 1 284 ? -3.929 11.132 20.816 1.00 79.94 284 SER A N 1
ATOM 2250 C CA . SER A 1 284 ? -4.604 10.733 22.053 1.00 79.94 284 SER A CA 1
ATOM 2251 C C . SER A 1 284 ? -5.076 9.279 22.003 1.00 79.94 284 SER A C 1
ATOM 2253 O O . SER A 1 284 ? -4.962 8.568 23.000 1.00 79.94 284 SER A O 1
ATOM 2255 N N . SER A 1 285 ? -5.528 8.810 20.837 1.00 80.06 285 SER A N 1
ATOM 2256 C CA . SER A 1 285 ? -6.052 7.450 20.666 1.00 80.06 285 SER A CA 1
ATOM 2257 C C . SER A 1 285 ? -4.947 6.391 20.566 1.00 80.06 285 SER A C 1
ATOM 2259 O O . SER A 1 285 ? -5.105 5.292 21.095 1.00 80.06 285 SER A O 1
ATOM 2261 N N . LEU A 1 286 ? -3.806 6.714 19.948 1.00 74.12 286 LEU A N 1
ATOM 2262 C CA . LEU A 1 286 ? -2.680 5.783 19.778 1.00 74.12 286 LEU A CA 1
ATOM 2263 C C . LEU A 1 286 ? -1.749 5.679 21.004 1.00 74.12 286 LEU A C 1
ATOM 2265 O O . LEU A 1 286 ? -0.789 4.914 20.964 1.00 74.12 286 LEU A O 1
ATOM 2269 N N . MET A 1 287 ? -1.979 6.461 22.068 1.00 63.28 287 MET A N 1
ATOM 2270 C CA . MET A 1 287 ? -1.087 6.570 23.240 1.00 63.28 287 MET A CA 1
ATOM 2271 C C . MET A 1 287 ? 0.399 6.793 22.881 1.00 63.28 287 MET A C 1
ATOM 2273 O O . MET A 1 287 ? 1.307 6.418 23.627 1.00 63.28 287 MET A O 1
ATOM 2277 N N . VAL A 1 288 ? 0.677 7.418 21.733 1.00 59.72 288 VAL A N 1
ATOM 2278 C CA . VAL A 1 288 ? 2.043 7.691 21.271 1.00 59.72 288 VAL A CA 1
ATOM 2279 C C . VAL A 1 288 ? 2.518 9.012 21.868 1.00 59.72 288 VAL A C 1
ATOM 2281 O O . VAL A 1 288 ? 1.885 10.055 21.715 1.00 59.72 288 VAL A O 1
ATOM 2284 N N . THR A 1 289 ? 3.670 8.991 22.539 1.00 50.81 289 THR A N 1
ATOM 2285 C CA . THR A 1 289 ? 4.351 10.204 23.011 1.00 50.81 289 THR A CA 1
ATOM 2286 C C . THR A 1 289 ? 4.749 11.070 21.806 1.00 50.81 289 THR A C 1
ATOM 2288 O O . THR A 1 289 ? 5.318 10.539 20.849 1.00 50.81 289 THR A O 1
ATOM 2291 N N . ARG A 1 290 ? 4.483 12.389 21.851 1.00 47.84 290 ARG A N 1
ATOM 2292 C CA . ARG A 1 290 ? 4.697 13.358 20.743 1.00 47.84 290 ARG A CA 1
ATOM 2293 C C . ARG A 1 290 ? 6.065 13.256 20.041 1.00 47.84 290 ARG A C 1
ATOM 2295 O O . ARG A 1 290 ? 6.163 13.553 18.851 1.00 47.84 290 ARG A O 1
ATOM 2302 N N . ASP A 1 291 ? 7.099 12.798 20.740 1.00 47.50 291 ASP A N 1
ATOM 2303 C CA . ASP A 1 291 ? 8.461 12.686 20.203 1.00 47.50 291 ASP A CA 1
ATOM 2304 C C . ASP A 1 291 ? 8.635 11.536 19.195 1.00 47.50 291 ASP A C 1
ATOM 2306 O O . ASP A 1 291 ? 9.418 11.648 18.254 1.00 47.50 291 ASP A O 1
ATOM 2310 N N . LYS A 1 292 ? 7.865 10.444 19.319 1.00 51.06 292 LYS A N 1
ATOM 2311 C CA . LYS A 1 292 ? 7.936 9.300 18.388 1.00 51.06 292 LYS A CA 1
ATOM 2312 C C . LYS A 1 292 ? 7.136 9.519 17.100 1.00 51.06 292 LYS A C 1
ATOM 2314 O O . LYS A 1 292 ? 7.461 8.917 16.079 1.00 51.06 292 LYS A O 1
ATOM 2319 N N . SER A 1 293 ? 6.106 10.366 17.125 1.00 46.91 293 SER A N 1
ATOM 2320 C CA . SER A 1 293 ? 5.269 10.657 15.953 1.00 46.91 293 SER A CA 1
ATOM 2321 C C . SER A 1 293 ? 5.931 11.644 14.991 1.00 46.91 293 SER A C 1
ATOM 2323 O O . SER A 1 293 ? 5.919 11.414 13.784 1.00 46.91 293 SER A O 1
ATOM 2325 N N . ASN A 1 294 ? 6.580 12.697 15.503 1.00 43.38 294 ASN A N 1
ATOM 2326 C CA . ASN A 1 294 ? 7.268 13.684 14.658 1.00 43.38 294 ASN A CA 1
ATOM 2327 C C . ASN A 1 294 ? 8.434 13.071 13.867 1.00 43.38 294 ASN A C 1
ATOM 2329 O O . ASN A 1 294 ? 8.648 13.429 12.710 1.00 43.38 294 ASN A O 1
ATOM 2333 N N . LEU A 1 295 ? 9.134 12.091 14.449 1.00 43.81 295 LEU A N 1
ATOM 2334 C CA . LEU A 1 295 ? 10.225 11.381 13.779 1.00 43.81 295 LEU A CA 1
ATOM 2335 C C . LEU A 1 295 ? 9.732 10.517 12.599 1.00 43.81 295 LEU A C 1
ATOM 2337 O O . LEU A 1 295 ? 10.447 10.347 11.615 1.00 43.81 295 LEU A O 1
ATOM 2341 N N . LYS A 1 296 ? 8.493 10.010 12.663 1.00 49.38 296 LYS A N 1
ATOM 2342 C CA . LYS A 1 296 ? 7.895 9.168 11.613 1.00 49.38 296 LYS A CA 1
ATOM 2343 C C . LYS A 1 296 ? 7.234 9.968 10.491 1.00 49.38 296 LYS A C 1
ATOM 2345 O O . LYS A 1 296 ? 7.277 9.531 9.347 1.00 49.38 296 LYS A O 1
ATOM 2350 N N . PHE A 1 297 ? 6.699 11.157 10.780 1.00 48.69 297 PHE A N 1
ATOM 2351 C CA . PHE A 1 297 ? 6.257 12.085 9.729 1.00 48.69 297 PHE A CA 1
ATOM 2352 C C . PHE A 1 297 ? 7.438 12.648 8.918 1.00 48.69 297 PHE A C 1
ATOM 2354 O O . PHE A 1 297 ? 7.282 12.935 7.734 1.00 48.69 297 PHE A O 1
ATOM 2361 N N . GLN A 1 298 ? 8.631 12.774 9.517 1.00 41.38 298 GLN A N 1
ATOM 2362 C CA . GLN A 1 298 ? 9.827 13.264 8.819 1.00 41.38 298 GLN A CA 1
ATOM 2363 C C . GLN A 1 298 ? 10.542 12.205 7.966 1.00 41.38 298 GLN A C 1
ATOM 2365 O O . GLN A 1 298 ? 11.206 12.581 7.006 1.00 41.38 298 GLN A O 1
ATOM 2370 N N . SER A 1 299 ? 10.383 10.901 8.237 1.00 32.38 299 SER A N 1
ATOM 2371 C CA . SER A 1 299 ? 10.995 9.842 7.409 1.00 32.38 299 SER A CA 1
ATOM 2372 C C . SER A 1 299 ? 10.189 9.480 6.150 1.00 32.38 299 SER A C 1
ATOM 2374 O O . SER A 1 299 ? 10.534 8.517 5.467 1.00 32.38 299 SER A O 1
ATOM 2376 N N . ALA A 1 300 ? 9.100 10.204 5.877 1.00 37.25 300 ALA A N 1
ATOM 2377 C CA . ALA A 1 300 ? 8.240 10.041 4.705 1.00 37.25 300 ALA A CA 1
ATOM 2378 C C . ALA A 1 300 ? 8.361 11.212 3.703 1.00 37.25 300 ALA A C 1
ATOM 2380 O O . ALA A 1 300 ? 7.534 11.323 2.800 1.00 37.25 300 ALA A O 1
ATOM 2381 N N . ARG A 1 301 ? 9.369 12.083 3.870 1.00 31.98 301 ARG A N 1
ATOM 2382 C CA . ARG A 1 301 ? 9.781 13.085 2.875 1.00 31.98 301 ARG A CA 1
ATOM 2383 C C . ARG A 1 301 ? 10.941 12.578 2.029 1.00 31.98 301 ARG A C 1
ATOM 2385 O O . ARG A 1 301 ? 11.834 11.913 2.599 1.00 31.98 301 ARG A O 1
#